Protein AF-A0A6S7KQJ3-F1 (afdb_monomer_lite)

Radius of gyration: 23.05 Å; chains: 1; bounding box: 62×39×69 Å

Structure (mmCIF, N/CA/C/O backbone):
data_AF-A0A6S7KQJ3-F1
#
_entry.id   AF-A0A6S7KQJ3-F1
#
loop_
_atom_site.group_PDB
_atom_site.id
_atom_site.type_symbol
_atom_site.label_atom_id
_atom_site.label_alt_id
_atom_site.label_comp_id
_atom_site.label_asym_id
_atom_site.label_entity_id
_atom_site.label_seq_id
_atom_site.pdbx_PDB_ins_code
_atom_site.Cartn_x
_atom_site.Cartn_y
_atom_site.Cartn_z
_atom_site.occupancy
_atom_site.B_iso_or_equiv
_atom_site.auth_seq_id
_atom_site.auth_comp_id
_atom_site.auth_asym_id
_atom_site.auth_atom_id
_atom_site.pdbx_PDB_model_num
ATOM 1 N N . MET A 1 1 ? 22.325 -8.587 -16.726 1.00 58.81 1 MET A N 1
ATOM 2 C CA . MET A 1 1 ? 21.368 -9.205 -15.779 1.00 58.81 1 MET A CA 1
ATOM 3 C C . MET A 1 1 ? 21.131 -10.629 -16.248 1.00 58.81 1 MET A C 1
ATOM 5 O O . MET A 1 1 ? 20.896 -10.790 -17.439 1.00 58.81 1 MET A O 1
ATOM 9 N N . SER A 1 2 ? 21.285 -11.652 -15.400 1.00 68.88 2 SER A N 1
ATOM 10 C CA . SER A 1 2 ? 21.065 -13.031 -15.866 1.00 68.88 2 SER A CA 1
ATOM 11 C C . SER A 1 2 ? 19.568 -13.305 -16.051 1.00 68.88 2 SER A C 1
ATOM 13 O O . SER A 1 2 ? 18.733 -12.688 -15.387 1.00 68.88 2 SER A O 1
ATOM 15 N N . GLN A 1 3 ? 19.225 -14.227 -16.948 1.00 75.88 3 GLN A N 1
ATOM 16 C CA . GLN A 1 3 ? 17.839 -14.591 -17.259 1.00 75.88 3 GLN A CA 1
ATOM 17 C C . GLN A 1 3 ? 17.045 -14.999 -16.001 1.00 75.88 3 GLN A C 1
ATOM 19 O O . GLN A 1 3 ? 15.902 -14.584 -15.822 1.00 75.88 3 GLN A O 1
ATOM 24 N N . TRP A 1 4 ? 17.694 -15.702 -15.067 1.00 79.50 4 TRP A N 1
ATOM 25 C CA . TRP A 1 4 ? 17.133 -16.067 -13.763 1.00 79.50 4 TRP A CA 1
ATOM 26 C C . TRP A 1 4 ? 16.702 -14.862 -12.917 1.00 79.50 4 TRP A C 1
ATOM 28 O O . TRP A 1 4 ? 15.640 -14.896 -12.301 1.00 79.50 4 TRP A O 1
ATOM 38 N N . HIS A 1 5 ? 17.463 -13.763 -12.938 1.00 82.62 5 HIS A N 1
ATOM 39 C CA . HIS A 1 5 ? 17.081 -12.546 -12.216 1.00 82.62 5 HIS A CA 1
ATOM 40 C C . HIS A 1 5 ? 15.826 -11.894 -12.819 1.00 82.62 5 HIS A C 1
ATOM 42 O O . HIS A 1 5 ? 15.037 -11.308 -12.082 1.00 82.62 5 HIS A O 1
ATOM 48 N N . CYS A 1 6 ? 15.611 -12.010 -14.136 1.00 85.06 6 CYS A N 1
ATOM 49 C CA . CYS A 1 6 ? 14.403 -11.489 -14.782 1.00 85.06 6 CYS A CA 1
ATOM 50 C C . CYS A 1 6 ? 13.160 -12.263 -14.331 1.00 85.06 6 CYS A C 1
ATOM 52 O O . CYS A 1 6 ? 12.170 -11.646 -13.949 1.00 85.06 6 CYS A O 1
ATOM 54 N N . TYR A 1 7 ? 13.222 -13.599 -14.319 1.00 87.44 7 TYR A N 1
ATOM 55 C CA . TYR A 1 7 ? 12.099 -14.428 -13.872 1.00 87.44 7 TYR A CA 1
ATOM 56 C C . TYR A 1 7 ? 11.779 -14.241 -12.390 1.00 87.44 7 TYR A C 1
ATOM 58 O O . TYR A 1 7 ? 10.607 -14.127 -12.042 1.00 87.44 7 TYR A O 1
ATOM 66 N N . LEU A 1 8 ? 12.796 -14.129 -11.529 1.00 89.50 8 LEU A N 1
ATOM 67 C CA . LEU A 1 8 ? 12.589 -13.826 -10.109 1.00 89.50 8 LEU A CA 1
ATOM 68 C C . LEU A 1 8 ? 11.891 -12.475 -9.910 1.00 89.50 8 LEU A C 1
ATOM 70 O O . LEU A 1 8 ? 10.976 -12.372 -9.099 1.00 89.50 8 LEU A O 1
ATOM 74 N N . LYS A 1 9 ? 12.273 -11.449 -10.681 1.00 89.56 9 LYS A N 1
ATOM 75 C CA . LYS A 1 9 ? 11.601 -10.142 -10.650 1.00 89.56 9 LYS A CA 1
ATOM 76 C C . LYS A 1 9 ? 10.159 -10.223 -11.149 1.00 89.56 9 LYS A C 1
ATOM 78 O O . LYS A 1 9 ? 9.281 -9.661 -10.510 1.00 89.56 9 LYS A O 1
ATOM 83 N N . ILE A 1 10 ? 9.895 -10.955 -12.232 1.00 92.00 10 ILE A N 1
ATOM 84 C CA . ILE A 1 10 ? 8.525 -11.175 -12.726 1.00 92.00 10 ILE A CA 1
ATOM 85 C C . ILE A 1 10 ? 7.670 -11.865 -11.657 1.00 92.00 10 ILE A C 1
ATOM 87 O O . ILE A 1 10 ? 6.578 -11.392 -11.360 1.00 92.00 10 ILE A O 1
ATOM 91 N N . ALA A 1 11 ? 8.176 -12.939 -11.044 1.00 94.31 11 ALA A N 1
ATOM 92 C CA . ALA A 1 11 ? 7.474 -13.649 -9.976 1.00 94.31 11 ALA A CA 1
ATOM 93 C C . ALA A 1 11 ? 7.192 -12.736 -8.770 1.00 94.31 11 ALA A C 1
ATOM 95 O O . ALA A 1 11 ? 6.085 -12.745 -8.238 1.00 94.31 11 ALA A O 1
ATOM 96 N N . TYR A 1 12 ? 8.160 -11.899 -8.390 1.00 92.75 12 TYR A N 1
ATOM 97 C CA . TYR A 1 12 ? 7.985 -10.885 -7.351 1.00 92.75 12 TYR A CA 1
ATOM 98 C C . TYR A 1 12 ? 6.859 -9.891 -7.686 1.00 92.75 12 TYR A C 1
ATOM 100 O O . TYR A 1 12 ? 5.983 -9.667 -6.855 1.00 92.75 12 TYR A O 1
ATOM 108 N N . TYR A 1 13 ? 6.818 -9.344 -8.905 1.00 94.06 13 TYR A N 1
ATOM 109 C CA . TYR A 1 13 ? 5.747 -8.423 -9.310 1.00 94.06 13 TYR A CA 1
ATOM 110 C C . TYR A 1 13 ? 4.375 -9.103 -9.403 1.00 94.06 13 TYR A C 1
ATOM 112 O O . TYR A 1 13 ? 3.372 -8.486 -9.056 1.00 94.06 13 TYR A O 1
ATOM 120 N N . LEU A 1 14 ? 4.310 -10.377 -9.801 1.00 96.06 14 LEU A N 1
ATOM 121 C CA . LEU A 1 14 ? 3.065 -11.153 -9.758 1.00 96.06 14 LEU A CA 1
ATOM 122 C C . LEU A 1 14 ? 2.565 -11.348 -8.321 1.00 96.06 14 LEU A C 1
ATOM 124 O O . LEU A 1 14 ? 1.371 -11.195 -8.070 1.00 96.06 14 LEU A O 1
ATOM 128 N N . ALA A 1 15 ? 3.465 -11.633 -7.375 1.00 94.56 15 ALA A N 1
ATOM 129 C CA . ALA A 1 15 ? 3.113 -11.725 -5.960 1.00 94.56 15 ALA A CA 1
ATOM 130 C C . ALA A 1 15 ? 2.587 -10.385 -5.420 1.00 94.56 15 ALA A C 1
ATOM 132 O O . ALA A 1 15 ? 1.584 -10.364 -4.712 1.00 94.56 15 ALA A O 1
ATOM 133 N N . LEU A 1 16 ? 3.203 -9.263 -5.810 1.00 93.69 16 LEU A N 1
ATOM 134 C CA . LEU A 1 16 ? 2.729 -7.926 -5.443 1.00 93.69 16 LEU A CA 1
ATOM 135 C C . LEU A 1 16 ? 1.355 -7.589 -6.044 1.00 93.69 16 LEU A C 1
ATOM 137 O O . LEU A 1 16 ? 0.523 -6.992 -5.367 1.00 93.69 16 LEU A O 1
ATOM 141 N N . ILE A 1 17 ? 1.078 -7.995 -7.286 1.00 96.38 17 ILE A N 1
ATOM 142 C CA . ILE A 1 17 ? -0.266 -7.867 -7.877 1.00 96.38 17 ILE A CA 1
ATOM 143 C C . ILE A 1 17 ? -1.278 -8.692 -7.072 1.00 96.38 17 ILE A C 1
ATOM 145 O O . ILE A 1 17 ? -2.344 -8.187 -6.726 1.00 96.38 17 ILE A O 1
ATOM 149 N N . GLY A 1 18 ? -0.936 -9.940 -6.734 1.00 95.25 18 GLY A N 1
ATOM 150 C CA . GLY A 1 18 ? -1.776 -10.799 -5.896 1.00 95.25 18 GLY A CA 1
ATOM 151 C C . GLY A 1 18 ? -2.053 -10.193 -4.518 1.00 95.25 18 GLY A C 1
ATOM 152 O O . GLY A 1 18 ? -3.190 -10.249 -4.049 1.00 95.25 18 GLY A O 1
ATOM 153 N N . TYR A 1 19 ? -1.047 -9.554 -3.913 1.00 93.25 19 TYR A N 1
ATOM 154 C CA . TYR A 1 19 ? -1.198 -8.777 -2.683 1.00 93.25 19 TYR A CA 1
ATOM 155 C C . TYR A 1 19 ? -2.248 -7.676 -2.857 1.00 93.25 19 TYR A C 1
ATOM 157 O O . TYR A 1 19 ? -3.234 -7.689 -2.133 1.00 93.25 19 TYR A O 1
ATOM 165 N N . HIS A 1 20 ? -2.110 -6.795 -3.854 1.00 94.38 20 HIS A N 1
ATOM 166 C CA . HIS A 1 20 ? -3.044 -5.678 -4.060 1.00 94.38 20 HIS A CA 1
ATOM 167 C C . HIS A 1 20 ? -4.482 -6.129 -4.328 1.00 94.38 20 HIS A C 1
ATOM 169 O O . HIS A 1 20 ? -5.427 -5.498 -3.866 1.00 94.38 20 HIS A O 1
ATOM 175 N N . ILE A 1 21 ? -4.671 -7.231 -5.057 1.00 93.88 21 ILE A N 1
ATOM 176 C CA . ILE A 1 21 ? -6.010 -7.790 -5.282 1.00 93.88 21 ILE A CA 1
ATOM 177 C C . ILE A 1 21 ? -6.600 -8.305 -3.966 1.00 93.88 21 ILE A C 1
ATOM 179 O O . ILE A 1 21 ? -7.754 -8.015 -3.658 1.00 93.88 21 ILE A O 1
ATOM 183 N N . SER A 1 22 ? -5.814 -9.057 -3.192 1.00 91.38 22 SER A N 1
ATOM 184 C CA . SER A 1 22 ? -6.260 -9.605 -1.905 1.00 91.38 22 SER A CA 1
ATOM 185 C C . SER A 1 22 ? -6.597 -8.488 -0.920 1.00 91.38 22 SER A C 1
ATOM 187 O O . SER A 1 22 ? -7.624 -8.534 -0.256 1.00 91.38 22 SER A O 1
ATOM 189 N N . ASP A 1 23 ? -5.757 -7.464 -0.886 1.00 90.56 23 ASP A N 1
ATOM 190 C CA . ASP A 1 23 ? -5.868 -6.282 -0.044 1.00 90.56 23 ASP A CA 1
ATOM 191 C C . ASP A 1 23 ? -7.156 -5.482 -0.321 1.00 90.56 23 ASP A C 1
ATOM 193 O O . ASP A 1 23 ? -7.911 -5.187 0.603 1.00 90.56 23 ASP A O 1
ATOM 197 N N . ILE A 1 24 ? -7.503 -5.262 -1.599 1.00 93.38 24 ILE A N 1
ATOM 198 C CA . ILE A 1 24 ? -8.809 -4.698 -1.992 1.00 93.38 24 ILE A CA 1
ATOM 199 C C . ILE A 1 24 ? -9.957 -5.563 -1.460 1.00 93.38 24 ILE A C 1
ATOM 201 O O . ILE A 1 24 ? -10.925 -5.048 -0.903 1.00 93.38 24 ILE A O 1
ATOM 205 N N . VAL A 1 25 ? -9.885 -6.880 -1.657 1.00 92.50 25 VAL A N 1
ATOM 206 C CA . VAL A 1 25 ? -10.963 -7.789 -1.246 1.00 92.50 25 VAL A CA 1
ATOM 207 C C . VAL A 1 25 ? -11.160 -7.749 0.270 1.00 92.50 25 VAL A C 1
ATOM 209 O O . VAL A 1 25 ? -12.297 -7.622 0.721 1.00 92.50 25 VAL A O 1
ATOM 212 N N . PHE A 1 26 ? -10.082 -7.810 1.052 1.00 89.94 26 PHE A N 1
ATOM 213 C CA . PHE A 1 26 ? -10.162 -7.764 2.511 1.00 89.94 26 PHE A CA 1
ATOM 214 C C . PHE A 1 26 ? -10.700 -6.425 3.028 1.00 89.94 26 PHE A C 1
ATOM 216 O O . PHE A 1 26 ? -11.586 -6.442 3.881 1.00 89.94 26 PHE A O 1
ATOM 223 N N . ASP A 1 27 ? -10.263 -5.294 2.465 1.00 90.88 27 ASP A N 1
ATOM 224 C CA . ASP A 1 27 ? -10.775 -3.961 2.816 1.00 90.88 27 ASP A CA 1
ATOM 225 C C . ASP A 1 27 ? -12.296 -3.868 2.668 1.00 90.88 27 ASP A C 1
ATOM 227 O O . ASP A 1 27 ? -13.004 -3.404 3.564 1.00 90.88 27 ASP A O 1
ATOM 231 N N . TRP A 1 28 ? -12.814 -4.309 1.520 1.00 93.06 28 TRP A N 1
ATOM 232 C CA . TRP A 1 28 ? -14.243 -4.217 1.234 1.00 93.06 28 TRP A CA 1
ATOM 233 C C . TRP A 1 28 ? -15.067 -5.240 2.011 1.00 93.06 28 TRP A C 1
ATOM 235 O O . TRP A 1 28 ? -16.213 -4.944 2.355 1.00 93.06 28 TRP A O 1
ATOM 245 N N . ILE A 1 29 ? -14.504 -6.411 2.323 1.00 88.31 29 ILE A N 1
ATOM 246 C CA . ILE A 1 29 ? -15.141 -7.373 3.229 1.00 88.31 29 ILE A CA 1
ATOM 247 C C . ILE A 1 29 ? -15.258 -6.770 4.629 1.00 88.31 29 ILE A C 1
ATOM 249 O O . ILE A 1 29 ? -16.350 -6.798 5.189 1.00 88.31 29 ILE A O 1
ATOM 253 N N . GLU A 1 30 ? -14.189 -6.191 5.176 1.00 86.19 30 GLU A N 1
ATOM 254 C CA . GLU A 1 30 ? -14.217 -5.554 6.499 1.00 86.19 30 GLU A CA 1
ATOM 255 C C . GLU A 1 30 ? -15.215 -4.385 6.520 1.00 86.19 30 GLU A C 1
ATOM 257 O O . GLU A 1 30 ? -16.086 -4.300 7.387 1.00 86.19 30 GLU A O 1
ATOM 262 N N . PHE A 1 31 ? -15.169 -3.511 5.514 1.00 89.38 31 PHE A N 1
ATOM 263 C CA . PHE A 1 31 ? -16.082 -2.375 5.436 1.00 89.38 31 PHE A CA 1
ATOM 264 C C . PHE A 1 31 ? -17.555 -2.799 5.298 1.00 89.38 31 PHE A C 1
ATOM 266 O O . PHE A 1 31 ? -18.418 -2.289 6.014 1.00 89.38 31 PHE A O 1
ATOM 273 N N . GLY A 1 32 ? -17.858 -3.731 4.392 1.00 86.81 32 GLY A N 1
ATOM 274 C CA . GLY A 1 32 ? -19.225 -4.188 4.144 1.00 86.81 32 GLY A CA 1
ATOM 275 C C . GLY A 1 32 ? -19.761 -5.079 5.264 1.00 86.81 32 GLY A C 1
ATOM 276 O O . GLY A 1 32 ? -20.742 -4.740 5.925 1.00 86.81 32 GLY A O 1
ATOM 277 N N . SER A 1 33 ? -19.091 -6.206 5.501 1.00 81.56 33 SER A N 1
ATOM 278 C CA . SER A 1 33 ? -19.574 -7.263 6.395 1.00 81.56 33 SER A CA 1
ATOM 279 C C . SER A 1 33 ? -19.477 -6.891 7.873 1.00 81.56 33 SER A C 1
ATOM 281 O O . SER A 1 33 ? -20.324 -7.313 8.660 1.00 81.56 33 SER A O 1
ATOM 283 N N . GLU A 1 34 ? -18.444 -6.155 8.288 1.00 78.81 34 GLU A N 1
ATOM 284 C CA . GLU A 1 34 ? -18.268 -5.808 9.703 1.00 78.81 34 GLU A CA 1
ATOM 285 C C . GLU A 1 34 ? -18.860 -4.428 9.982 1.00 78.81 34 GLU A C 1
ATOM 287 O O . GLU A 1 34 ? -19.776 -4.281 10.799 1.00 78.81 34 GLU A O 1
ATOM 292 N N . VAL A 1 35 ? -18.404 -3.401 9.264 1.00 82.00 35 VAL A N 1
ATOM 293 C CA . VAL A 1 35 ? -18.733 -2.015 9.623 1.00 82.00 35 VAL A CA 1
ATOM 294 C C . VAL A 1 35 ? -20.144 -1.616 9.203 1.00 82.00 35 VAL A C 1
ATOM 296 O O . VAL A 1 35 ? -20.855 -0.952 9.974 1.00 82.00 35 VAL A O 1
ATOM 299 N N . CYS A 1 36 ? -20.580 -1.994 8.005 1.00 84.06 36 CYS A N 1
ATOM 300 C CA . CYS A 1 36 ? -21.924 -1.685 7.523 1.00 84.06 36 CYS A CA 1
ATOM 301 C C . CYS A 1 36 ? -22.981 -2.607 8.140 1.00 84.06 36 CYS A C 1
ATOM 303 O O . CYS A 1 36 ? -23.927 -2.081 8.732 1.00 84.06 36 CYS A O 1
ATOM 305 N N . ASP A 1 37 ? -22.792 -3.925 8.065 1.00 84.19 37 ASP A N 1
ATOM 306 C CA . ASP A 1 37 ? -23.827 -4.896 8.447 1.00 84.19 37 ASP A CA 1
ATOM 307 C C . ASP A 1 37 ? -23.890 -5.152 9.957 1.00 84.19 37 ASP A C 1
ATOM 309 O O . ASP A 1 37 ? -24.965 -5.105 10.557 1.00 84.19 37 ASP A O 1
ATOM 313 N N . GLN A 1 38 ? -22.743 -5.401 10.595 1.00 81.00 38 GLN A N 1
ATOM 314 C CA . GLN A 1 38 ? -22.689 -5.737 12.023 1.00 81.00 38 GLN A CA 1
ATOM 315 C C . GLN A 1 38 ? -22.473 -4.520 12.925 1.00 81.00 38 GLN A C 1
ATOM 317 O O . GLN A 1 38 ? -22.635 -4.619 14.143 1.00 81.00 38 GLN A O 1
ATOM 322 N N . GLY A 1 39 ? -22.090 -3.376 12.350 1.00 82.44 39 GLY A N 1
ATOM 323 C CA . GLY A 1 39 ? -21.694 -2.204 13.122 1.00 82.44 39 GLY A CA 1
ATOM 324 C C . GLY A 1 39 ? -20.470 -2.480 13.991 1.00 82.44 39 GLY A C 1
ATOM 325 O O . GLY A 1 39 ? -20.409 -1.988 15.113 1.00 82.44 39 GLY A O 1
ATOM 326 N N . LYS A 1 40 ? -19.519 -3.280 13.504 1.00 81.06 40 LYS A N 1
ATOM 327 C CA . LYS A 1 40 ? -18.261 -3.612 14.182 1.00 81.06 40 LYS A CA 1
ATOM 328 C C . LYS A 1 40 ? -17.076 -3.252 13.301 1.00 81.06 40 LYS A C 1
ATOM 330 O O . LYS A 1 40 ? -17.182 -3.308 12.089 1.00 81.06 40 LYS A O 1
ATOM 335 N N . PHE A 1 41 ? -15.953 -2.890 13.898 1.00 80.38 41 PHE A N 1
ATOM 336 C CA . PHE A 1 41 ? -14.681 -2.734 13.197 1.00 80.38 41 PHE A CA 1
ATOM 337 C C . PHE A 1 41 ? -13.623 -3.537 13.936 1.00 80.38 41 PHE A C 1
ATOM 339 O O . PHE A 1 41 ? -13.460 -3.340 15.144 1.00 80.38 41 PHE A O 1
ATOM 346 N N . ALA A 1 42 ? -12.942 -4.448 13.240 1.00 70.88 42 ALA A N 1
ATOM 347 C CA . ALA A 1 42 ? -11.977 -5.372 13.832 1.00 70.88 42 ALA A CA 1
ATOM 348 C C . ALA A 1 42 ? -12.545 -6.115 15.064 1.00 70.88 42 ALA A C 1
ATOM 350 O O . ALA A 1 42 ? -11.865 -6.299 16.071 1.00 70.88 42 ALA A O 1
ATOM 351 N N . GLY A 1 43 ? -13.832 -6.482 15.008 1.00 69.50 43 GLY A N 1
ATOM 352 C CA . GLY A 1 43 ? -14.560 -7.140 16.100 1.00 69.50 43 GLY A CA 1
ATOM 353 C C . GLY A 1 43 ? -15.115 -6.208 17.190 1.00 69.50 43 GLY A C 1
ATOM 354 O O . GLY A 1 43 ? -15.957 -6.639 17.978 1.00 69.50 43 GLY A O 1
ATOM 355 N N . VAL A 1 44 ? -14.735 -4.924 17.218 1.00 72.25 44 VAL A N 1
ATOM 356 C CA . VAL A 1 44 ? -15.188 -3.957 18.234 1.00 72.25 44 VAL A CA 1
ATOM 357 C C . VAL A 1 44 ? -16.454 -3.224 17.767 1.00 72.25 44 VAL A C 1
ATOM 359 O O . VAL A 1 44 ? -16.435 -2.616 16.692 1.00 72.25 44 VAL A O 1
ATOM 362 N N . PRO A 1 45 ? -17.553 -3.213 18.548 1.00 76.19 45 PRO A N 1
ATOM 363 C CA . PRO A 1 45 ? -18.759 -2.460 18.205 1.00 76.19 45 PRO A CA 1
ATOM 364 C C . PRO A 1 45 ? -18.481 -0.968 17.971 1.00 76.19 45 PRO A C 1
ATOM 366 O O . PRO A 1 45 ? -17.865 -0.291 18.793 1.00 76.19 45 PRO A O 1
ATOM 369 N N . THR A 1 46 ? -18.973 -0.431 16.856 1.00 75.94 46 THR A N 1
ATOM 370 C CA . THR A 1 46 ? -18.859 0.978 16.477 1.00 75.94 46 THR A CA 1
ATOM 371 C C . THR A 1 46 ? -20.171 1.528 15.915 1.00 75.94 46 THR A C 1
ATOM 373 O O . THR A 1 46 ? -20.617 1.210 14.813 1.00 75.94 46 THR A O 1
ATOM 376 N N . ASN A 1 47 ? -20.770 2.457 16.664 1.00 73.38 47 ASN A N 1
ATOM 377 C CA . ASN A 1 47 ? -21.919 3.250 16.208 1.00 73.38 47 ASN A CA 1
ATOM 378 C C . ASN A 1 47 ? -21.489 4.596 15.595 1.00 73.38 47 ASN A C 1
ATOM 380 O O . ASN A 1 47 ? -22.322 5.438 15.254 1.00 73.38 47 ASN A O 1
ATOM 384 N N . SER A 1 48 ? -20.179 4.829 15.455 1.00 82.88 48 SER A N 1
ATOM 385 C CA . SER A 1 48 ? -19.649 6.109 14.999 1.00 82.88 48 SER A CA 1
ATOM 386 C C . SER A 1 48 ? -19.753 6.242 13.483 1.00 82.88 48 SER A C 1
ATOM 388 O O . SER A 1 48 ? -19.019 5.611 12.725 1.00 82.88 48 SER A O 1
ATOM 390 N N . THR A 1 49 ? -20.622 7.146 13.026 1.00 86.06 49 THR A N 1
ATOM 391 C CA . THR A 1 49 ? -20.724 7.499 11.598 1.00 86.06 49 THR A CA 1
ATOM 392 C C . THR A 1 49 ? -19.401 8.054 11.055 1.00 86.06 49 THR A C 1
ATOM 394 O O . THR A 1 49 ? -19.095 7.868 9.879 1.00 86.06 49 THR A O 1
ATOM 397 N N . ALA A 1 50 ? -18.598 8.708 11.902 1.00 87.81 50 ALA A N 1
ATOM 398 C CA . ALA A 1 50 ? -17.282 9.206 11.516 1.00 87.81 50 ALA A CA 1
ATOM 399 C C . ALA A 1 50 ? -16.320 8.055 11.188 1.00 87.81 50 ALA A C 1
ATOM 401 O O . ALA A 1 50 ? -15.697 8.090 10.132 1.00 87.81 50 ALA A O 1
ATOM 402 N N . VAL A 1 51 ? -16.272 7.010 12.025 1.00 86.44 51 VAL A N 1
ATOM 403 C CA . VAL A 1 51 ? -15.445 5.813 11.777 1.00 86.44 51 VAL A CA 1
ATOM 404 C C . VAL A 1 51 ? -15.846 5.151 10.462 1.00 86.44 51 VAL A C 1
ATOM 406 O O . VAL A 1 51 ? -14.982 4.911 9.624 1.00 86.44 51 VAL A O 1
ATOM 409 N N . LYS A 1 52 ? -17.153 4.958 10.219 1.00 89.56 52 LYS A N 1
ATOM 410 C CA . LYS A 1 52 ? -17.633 4.368 8.956 1.00 89.56 52 LYS A CA 1
ATOM 411 C C . LYS A 1 52 ? -17.203 5.192 7.739 1.00 89.56 52 LYS A C 1
ATOM 413 O O . LYS A 1 52 ? -16.715 4.641 6.762 1.00 89.56 52 LYS A O 1
ATOM 418 N N . ARG A 1 53 ? -17.361 6.520 7.788 1.00 90.00 53 ARG A N 1
ATOM 419 C CA . ARG A 1 53 ? -16.988 7.402 6.667 1.00 90.00 53 ARG A CA 1
ATOM 420 C C . ARG A 1 53 ? -15.485 7.421 6.412 1.00 90.00 53 ARG A C 1
ATOM 422 O O . ARG A 1 53 ? -15.083 7.355 5.256 1.00 90.00 53 ARG A O 1
ATOM 429 N N . ILE A 1 54 ? -14.677 7.524 7.467 1.00 92.56 54 ILE A N 1
ATOM 430 C CA . ILE A 1 54 ? -13.215 7.559 7.354 1.00 92.56 54 ILE A CA 1
ATOM 431 C C . ILE A 1 54 ? -12.707 6.228 6.801 1.00 92.56 54 ILE A C 1
ATOM 433 O O . ILE A 1 54 ? -11.933 6.238 5.848 1.00 92.56 54 ILE A O 1
ATOM 437 N N . LEU A 1 55 ? -13.194 5.099 7.328 1.00 90.75 55 LEU A N 1
ATOM 438 C CA . LEU A 1 55 ? -12.807 3.783 6.829 1.00 90.75 55 LEU A CA 1
ATOM 439 C C . LEU A 1 55 ? -13.240 3.581 5.375 1.00 90.75 55 LEU A C 1
ATOM 441 O O . LEU A 1 55 ? -12.422 3.194 4.554 1.00 90.75 55 LEU A O 1
ATOM 445 N N . GLY A 1 56 ? -14.486 3.911 5.024 1.00 92.25 56 GLY A N 1
ATOM 446 C CA . GLY A 1 56 ? -14.963 3.778 3.645 1.00 92.25 56 GLY A CA 1
ATOM 447 C C . GLY A 1 56 ? -14.166 4.631 2.652 1.00 92.25 56 GLY A C 1
ATOM 448 O O . GLY A 1 56 ? -13.858 4.178 1.551 1.00 92.25 56 GLY A O 1
ATOM 449 N N . LEU A 1 57 ? -13.776 5.850 3.046 1.00 93.44 57 LEU A N 1
ATOM 450 C CA . LEU A 1 57 ? -12.897 6.698 2.238 1.00 93.44 57 LEU A CA 1
ATOM 451 C C . LEU A 1 57 ? -11.497 6.087 2.107 1.00 93.44 57 LEU A C 1
ATOM 453 O O . LEU A 1 57 ? -10.948 6.066 1.008 1.00 93.44 57 LEU A O 1
ATOM 457 N N . SER A 1 58 ? -10.955 5.558 3.201 1.00 94.50 58 SER A N 1
ATOM 458 C CA . SER A 1 58 ? -9.661 4.879 3.239 1.00 94.50 58 SER A CA 1
ATOM 459 C C . SER A 1 58 ? -9.631 3.645 2.323 1.00 94.50 58 SER A C 1
ATOM 461 O O . SER A 1 58 ? -8.751 3.550 1.472 1.00 94.50 58 SER A O 1
ATOM 463 N N . CYS A 1 59 ? -10.651 2.779 2.372 1.00 94.12 59 CYS A N 1
ATOM 464 C CA . CYS A 1 59 ? -10.809 1.635 1.462 1.00 94.12 59 CYS A CA 1
ATOM 465 C C . CYS A 1 59 ? -10.951 2.073 -0.007 1.00 94.12 59 CYS A C 1
ATOM 467 O O . CYS A 1 59 ? -10.372 1.465 -0.912 1.00 94.12 59 CYS A O 1
ATOM 469 N N . GLY A 1 60 ? -11.703 3.150 -0.266 1.00 95.19 60 GLY A N 1
ATOM 470 C CA . GLY A 1 60 ? -11.871 3.705 -1.610 1.00 95.19 60 GLY A CA 1
ATOM 471 C C . GLY A 1 60 ? -10.559 4.221 -2.204 1.00 95.19 60 GLY A C 1
ATOM 472 O O . GLY A 1 60 ? -10.205 3.865 -3.330 1.00 95.19 60 GLY A O 1
ATOM 473 N N . VAL A 1 61 ? -9.806 5.016 -1.439 1.00 94.88 61 VAL A N 1
ATOM 474 C CA . VAL A 1 61 ? -8.478 5.505 -1.844 1.00 94.88 61 VAL A CA 1
ATOM 475 C C . VAL A 1 61 ? -7.497 4.343 -1.992 1.00 94.88 61 VAL A C 1
ATOM 477 O O . VAL A 1 61 ? -6.811 4.257 -3.009 1.00 94.88 61 VAL A O 1
ATOM 480 N N . GLY A 1 62 ? -7.493 3.410 -1.041 1.00 94.12 62 GLY A N 1
ATOM 481 C CA . GLY A 1 62 ? -6.688 2.192 -1.077 1.00 94.12 62 GLY A CA 1
ATOM 482 C C . GLY A 1 62 ? -6.917 1.358 -2.335 1.00 94.12 62 GLY A C 1
ATOM 483 O O . GLY A 1 62 ? -5.964 0.902 -2.966 1.00 94.12 62 GLY A O 1
ATOM 484 N N . SER A 1 63 ? -8.173 1.241 -2.771 1.00 96.06 63 SER A N 1
ATOM 485 C CA . SER A 1 63 ? -8.532 0.549 -4.013 1.00 96.06 63 SER A CA 1
ATOM 486 C C . SER A 1 63 ? -7.975 1.252 -5.248 1.00 96.06 63 SER A C 1
ATOM 488 O O . SER A 1 63 ? -7.428 0.599 -6.137 1.00 96.06 63 SER A O 1
ATOM 490 N N . LEU A 1 64 ? -8.072 2.584 -5.304 1.00 95.94 64 LEU A N 1
ATOM 491 C CA . LEU A 1 64 ? -7.513 3.371 -6.405 1.00 95.94 64 LEU A CA 1
ATOM 492 C C . LEU A 1 64 ? -5.985 3.259 -6.460 1.00 95.94 64 LEU A C 1
ATOM 494 O O . LEU A 1 64 ? -5.439 3.016 -7.539 1.00 95.94 64 LEU A O 1
ATOM 498 N N . CYS A 1 65 ? -5.303 3.377 -5.316 1.00 95.12 65 CYS A N 1
ATOM 499 C CA . CYS A 1 65 ? -3.856 3.179 -5.225 1.00 95.12 65 CYS A CA 1
ATOM 500 C C . CYS A 1 65 ? -3.466 1.765 -5.668 1.00 95.12 65 CYS A C 1
ATOM 502 O O . CYS A 1 65 ? -2.599 1.615 -6.526 1.00 95.12 65 CYS A O 1
ATOM 504 N N . SER A 1 66 ? -4.154 0.736 -5.173 1.00 94.69 66 SER A N 1
ATOM 505 C CA . SER A 1 66 ? -3.882 -0.660 -5.527 1.00 94.69 66 SER A CA 1
ATOM 506 C C . SER A 1 66 ? -4.054 -0.939 -7.019 1.00 94.69 66 SER A C 1
ATOM 508 O O . SER A 1 66 ? -3.184 -1.556 -7.633 1.00 94.69 66 SER A O 1
ATOM 510 N N . LEU A 1 67 ? -5.117 -0.430 -7.651 1.00 95.50 67 LEU A N 1
ATOM 511 C CA . LEU A 1 67 ? -5.300 -0.554 -9.102 1.00 95.50 67 LEU A CA 1
ATOM 512 C C . LEU A 1 67 ? -4.187 0.156 -9.884 1.00 95.50 67 LEU A C 1
ATOM 514 O O . LEU A 1 67 ? -3.674 -0.389 -10.863 1.00 95.50 67 LEU A O 1
ATOM 518 N N . ALA A 1 68 ? -3.779 1.349 -9.447 1.00 95.12 68 ALA A N 1
ATOM 519 C CA . ALA A 1 68 ? -2.682 2.076 -10.074 1.00 95.12 68 ALA A CA 1
ATOM 520 C C . ALA A 1 68 ? -1.342 1.327 -9.928 1.00 95.12 68 ALA A C 1
ATOM 522 O O . ALA A 1 68 ? -0.596 1.216 -10.904 1.00 95.12 68 ALA A O 1
ATOM 523 N N . MET A 1 69 ? -1.067 0.733 -8.762 1.00 94.69 69 MET A N 1
ATOM 524 C CA . MET A 1 69 ? 0.124 -0.094 -8.528 1.00 94.69 69 MET A CA 1
ATOM 525 C C . MET A 1 69 ? 0.135 -1.354 -9.395 1.00 94.69 69 MET A C 1
ATOM 527 O O . MET A 1 69 ? 1.174 -1.696 -9.958 1.00 94.69 69 MET A O 1
ATOM 531 N N . VAL A 1 70 ? -1.016 -2.002 -9.607 1.00 96.06 70 VAL A N 1
ATOM 532 C CA . VAL A 1 70 ? -1.125 -3.129 -10.549 1.00 96.06 70 VAL A CA 1
ATOM 533 C C . VAL A 1 70 ? -0.688 -2.713 -11.956 1.00 96.06 70 VAL A C 1
ATOM 535 O O . VAL A 1 70 ? 0.082 -3.433 -12.591 1.00 96.06 70 VAL A O 1
ATOM 538 N N . VAL A 1 71 ? -1.101 -1.535 -12.439 1.00 94.75 71 VAL A N 1
ATOM 539 C CA . VAL A 1 71 ? -0.669 -1.019 -13.752 1.00 94.75 71 VAL A CA 1
ATOM 540 C C . VAL A 1 71 ? 0.848 -0.799 -13.797 1.00 94.75 71 VAL A C 1
ATOM 542 O O . VAL A 1 71 ? 1.496 -1.198 -14.769 1.00 94.75 71 VAL A O 1
ATOM 545 N N . VAL A 1 72 ? 1.434 -0.218 -12.745 1.00 93.62 72 VAL A N 1
ATOM 546 C CA . VAL A 1 72 ? 2.893 -0.037 -12.624 1.00 93.62 72 VAL A CA 1
ATOM 547 C C . VAL A 1 72 ? 3.619 -1.387 -12.670 1.00 93.62 72 VAL A C 1
ATOM 549 O O . VAL A 1 72 ? 4.602 -1.547 -13.397 1.00 93.62 72 VAL A O 1
ATOM 552 N N . TYR A 1 73 ? 3.118 -2.394 -11.957 1.00 93.81 73 TYR A N 1
ATOM 553 C CA . TYR A 1 73 ? 3.727 -3.722 -11.915 1.00 93.81 73 TYR A CA 1
ATOM 554 C C . TYR A 1 73 ? 3.588 -4.494 -13.223 1.00 93.81 73 TYR A C 1
ATOM 556 O O . TYR A 1 73 ? 4.540 -5.162 -13.627 1.00 93.81 73 TYR A O 1
ATOM 564 N N . LEU A 1 74 ? 2.475 -4.354 -13.945 1.00 93.81 74 LEU A N 1
ATOM 565 C CA . LEU A 1 74 ? 2.339 -4.904 -15.297 1.00 93.81 74 LEU A CA 1
ATOM 566 C C . LEU A 1 74 ? 3.378 -4.305 -16.254 1.00 93.81 74 LEU A C 1
ATOM 568 O O . LEU A 1 74 ? 3.975 -5.035 -17.047 1.00 93.81 74 LEU A O 1
ATOM 572 N N . TYR A 1 75 ? 3.656 -3.003 -16.136 1.00 91.56 75 TYR A N 1
ATOM 573 C CA . TYR A 1 75 ? 4.723 -2.360 -16.903 1.00 91.56 75 TYR A CA 1
ATOM 574 C C . TYR A 1 75 ? 6.108 -2.933 -16.557 1.00 91.56 75 TYR A C 1
ATOM 576 O O . TYR A 1 75 ? 6.911 -3.216 -17.451 1.00 91.56 75 TYR A O 1
ATOM 584 N N . TYR A 1 76 ? 6.393 -3.172 -15.274 1.00 90.19 76 TYR A N 1
ATOM 585 C CA . TYR A 1 76 ? 7.644 -3.815 -14.859 1.00 90.19 76 TYR A CA 1
ATOM 586 C C . TYR A 1 76 ? 7.760 -5.268 -15.328 1.00 90.19 76 TYR A C 1
ATOM 588 O O . TYR A 1 76 ? 8.846 -5.691 -15.734 1.00 90.19 76 TYR A O 1
ATOM 596 N N . ILE A 1 77 ? 6.661 -6.023 -15.336 1.00 91.62 77 ILE A N 1
ATOM 597 C CA . ILE A 1 77 ? 6.625 -7.381 -15.890 1.00 91.62 77 ILE A CA 1
ATOM 598 C C . ILE A 1 77 ? 6.960 -7.354 -17.382 1.00 91.62 77 ILE A C 1
ATOM 600 O O . ILE A 1 77 ? 7.844 -8.099 -17.797 1.00 91.62 77 ILE A O 1
ATOM 604 N N . ASP A 1 78 ? 6.335 -6.477 -18.175 1.00 90.25 78 ASP A N 1
ATOM 605 C CA . ASP A 1 78 ? 6.636 -6.330 -19.609 1.00 90.25 78 ASP A CA 1
ATOM 606 C C . ASP A 1 78 ? 8.116 -5.980 -19.848 1.00 90.25 78 ASP A C 1
ATOM 608 O O . ASP A 1 78 ? 8.790 -6.603 -20.676 1.00 90.25 78 ASP A O 1
ATOM 612 N N . PHE A 1 79 ? 8.662 -5.050 -19.059 1.00 86.75 79 PHE A N 1
ATOM 613 C CA . PHE A 1 79 ? 10.079 -4.691 -19.104 1.00 86.75 79 PHE A CA 1
ATOM 614 C C . PHE A 1 79 ? 11.000 -5.897 -18.848 1.00 86.75 79 PHE A C 1
ATOM 616 O O . PHE A 1 79 ? 11.921 -6.167 -19.628 1.00 86.75 79 PHE A O 1
ATOM 623 N N . HIS A 1 80 ? 10.757 -6.650 -17.772 1.00 86.56 80 HIS A N 1
ATOM 624 C CA . HIS A 1 80 ? 11.578 -7.810 -17.417 1.00 86.56 80 HIS A CA 1
ATOM 625 C C . HIS A 1 80 ? 11.381 -8.990 -18.368 1.00 86.56 80 HIS A C 1
ATOM 627 O O . HIS A 1 80 ? 12.338 -9.719 -18.641 1.00 86.56 80 HIS A O 1
ATOM 633 N N . TRP A 1 81 ? 10.181 -9.148 -18.920 1.00 87.06 81 TRP A N 1
ATOM 634 C CA . TRP A 1 81 ? 9.882 -10.148 -19.933 1.00 87.06 81 TRP A CA 1
ATOM 635 C C . TRP A 1 81 ? 10.704 -9.896 -21.198 1.00 87.06 81 TRP A C 1
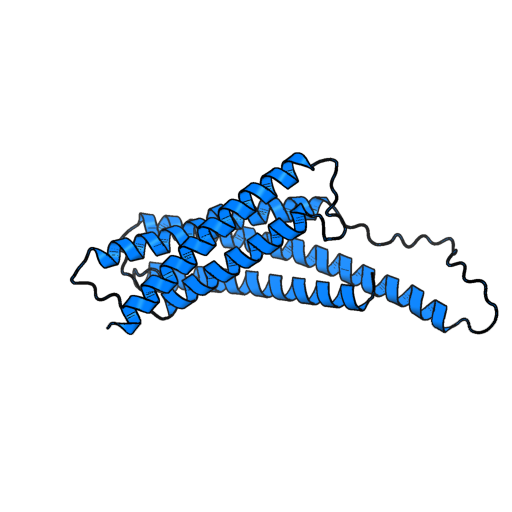ATOM 637 O O . TRP A 1 81 ? 11.460 -10.775 -21.621 1.00 87.06 81 TRP A O 1
ATOM 647 N N . LYS A 1 82 ? 10.679 -8.665 -21.728 1.00 84.62 82 LYS A N 1
ATOM 648 C CA . LYS A 1 82 ? 11.514 -8.240 -22.869 1.00 84.62 82 LYS A CA 1
ATOM 649 C C . LYS A 1 82 ? 13.007 -8.412 -22.590 1.00 84.62 82 LYS A C 1
ATOM 651 O O . LYS A 1 82 ? 13.756 -8.871 -23.451 1.00 84.62 82 LYS A O 1
ATOM 656 N N . CYS A 1 83 ? 13.451 -8.096 -21.372 1.00 79.44 83 CYS A N 1
ATOM 657 C CA . CYS A 1 83 ? 14.843 -8.297 -20.967 1.00 79.44 83 CYS A CA 1
ATOM 658 C C . CYS A 1 83 ? 15.246 -9.784 -20.993 1.00 79.44 83 CYS A C 1
ATOM 660 O O . CYS A 1 83 ? 16.321 -10.120 -21.496 1.00 79.44 83 CYS A O 1
ATOM 662 N N . SER A 1 84 ? 14.371 -10.679 -20.518 1.00 82.06 84 SER A N 1
ATOM 663 C CA . SER A 1 84 ? 14.626 -12.125 -20.513 1.00 82.06 84 SER A CA 1
ATOM 664 C C . SER A 1 84 ? 14.777 -12.689 -21.929 1.00 82.06 84 SER A C 1
ATOM 666 O O . SER A 1 84 ? 15.731 -13.423 -22.191 1.00 82.06 84 SER A O 1
ATOM 668 N N . GLN A 1 85 ? 13.917 -12.262 -22.860 1.00 77.00 85 GLN A N 1
ATOM 669 C CA . GLN A 1 85 ? 13.962 -12.684 -24.260 1.00 77.00 85 GLN A CA 1
ATOM 670 C C . GLN A 1 85 ? 15.271 -12.245 -24.926 1.00 77.00 85 GLN A C 1
ATOM 672 O O . GLN A 1 85 ? 15.985 -13.082 -25.477 1.00 77.00 85 GLN A O 1
ATOM 677 N N . ASN A 1 86 ? 15.658 -10.972 -24.785 1.00 67.69 86 ASN A N 1
ATOM 678 C CA . ASN A 1 86 ? 16.899 -10.449 -25.371 1.00 67.69 86 ASN A CA 1
ATOM 679 C C . ASN A 1 86 ? 18.162 -11.095 -24.777 1.00 67.69 86 ASN A C 1
ATOM 681 O O . ASN A 1 86 ? 19.140 -11.313 -25.493 1.00 67.69 86 ASN A O 1
ATOM 685 N N . SER A 1 87 ? 18.149 -11.445 -23.486 1.00 57.25 87 SER A N 1
ATOM 686 C CA . SER A 1 87 ? 19.260 -12.176 -22.859 1.00 57.25 87 SER A CA 1
ATOM 687 C C . SER A 1 87 ? 19.396 -13.613 -23.384 1.00 57.25 87 SER A C 1
ATOM 689 O O . SER A 1 87 ? 20.516 -14.098 -23.541 1.00 57.25 87 SER A O 1
ATOM 691 N N . GLY A 1 88 ? 18.273 -14.259 -23.720 1.00 52.84 88 GLY A N 1
ATOM 692 C CA . GLY A 1 88 ? 18.236 -15.594 -24.316 1.00 52.84 88 GLY A CA 1
ATOM 693 C C . GLY A 1 88 ? 18.791 -15.624 -25.741 1.00 52.84 88 GLY A C 1
ATOM 694 O O . GLY A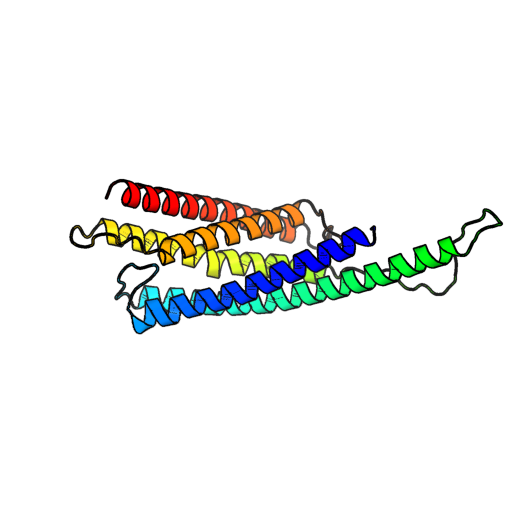 1 88 ? 19.581 -16.507 -26.062 1.00 52.84 88 GLY A O 1
ATOM 695 N N . TYR A 1 89 ? 18.471 -14.626 -26.575 1.00 46.06 89 TYR A N 1
ATOM 696 C CA . TYR A 1 89 ? 19.009 -14.532 -27.943 1.00 46.06 89 TYR A CA 1
ATOM 697 C C . TYR A 1 89 ? 20.537 -14.382 -27.974 1.00 46.06 89 TYR A C 1
ATOM 699 O O . TYR A 1 89 ? 21.205 -15.021 -28.786 1.00 46.06 89 TYR A O 1
ATOM 707 N N . CYS A 1 90 ? 21.106 -13.602 -27.050 1.00 39.97 90 CYS A N 1
ATOM 708 C CA . CYS A 1 90 ? 22.556 -13.425 -26.950 1.00 39.97 90 CYS A CA 1
ATOM 709 C C . CYS A 1 90 ? 23.260 -14.719 -26.488 1.00 39.97 90 CYS A C 1
ATOM 711 O O . CYS A 1 90 ? 24.334 -15.059 -26.976 1.00 39.97 90 CYS A O 1
ATOM 713 N N . LEU A 1 91 ? 22.632 -15.495 -25.594 1.00 42.97 91 LEU A N 1
ATOM 714 C CA . LEU A 1 91 ? 23.180 -16.768 -25.113 1.00 42.97 91 LEU A CA 1
ATOM 715 C C . LEU A 1 91 ? 23.101 -17.890 -26.170 1.00 42.97 91 LEU A C 1
ATOM 717 O O . LEU A 1 91 ? 24.039 -18.675 -26.304 1.00 42.97 91 LEU A O 1
ATOM 721 N N . ILE A 1 92 ? 22.006 -17.954 -26.938 1.00 41.56 92 ILE A N 1
ATOM 722 C CA . ILE A 1 92 ? 21.777 -18.983 -27.969 1.00 41.56 92 ILE A CA 1
ATOM 723 C C . ILE A 1 92 ? 22.705 -18.784 -29.178 1.00 41.56 92 ILE A C 1
ATOM 725 O O . ILE A 1 92 ? 23.226 -19.768 -29.704 1.00 41.56 92 ILE A O 1
ATOM 729 N N . ASN A 1 93 ? 22.989 -17.538 -29.577 1.00 37.50 93 ASN A N 1
ATOM 730 C CA . ASN A 1 93 ? 23.986 -17.274 -30.623 1.00 37.50 93 ASN A CA 1
ATOM 731 C C . ASN A 1 93 ? 25.413 -17.645 -30.182 1.00 37.50 93 ASN A C 1
ATOM 733 O O . ASN A 1 93 ? 26.184 -18.152 -30.994 1.00 37.50 93 ASN A O 1
ATOM 737 N N . ASN A 1 94 ? 25.741 -17.501 -28.894 1.00 39.69 94 ASN A N 1
ATOM 738 C CA . ASN A 1 94 ? 27.041 -17.915 -28.353 1.00 39.69 94 ASN A CA 1
ATOM 739 C C . ASN A 1 94 ? 27.196 -19.442 -28.263 1.00 39.69 94 ASN A C 1
ATOM 741 O O . ASN A 1 94 ? 28.302 -19.956 -28.402 1.00 39.69 94 ASN A O 1
ATOM 745 N N . ALA A 1 95 ? 26.101 -20.189 -28.087 1.00 39.56 95 ALA A N 1
ATOM 746 C CA . ALA A 1 95 ? 26.133 -21.654 -28.079 1.00 39.56 95 ALA A CA 1
ATOM 747 C C . ALA A 1 95 ? 26.313 -22.269 -29.483 1.00 39.56 95 ALA A C 1
ATOM 749 O O . ALA A 1 95 ? 26.653 -23.447 -29.596 1.00 39.56 95 ALA A O 1
ATOM 750 N N . ARG A 1 96 ? 26.108 -21.490 -30.557 1.00 39.47 96 ARG A N 1
ATOM 751 C CA . ARG A 1 96 ? 26.273 -21.945 -31.949 1.00 39.47 96 ARG A CA 1
ATOM 752 C C . ARG A 1 96 ? 27.658 -21.659 -32.543 1.00 39.47 96 ARG A C 1
ATOM 754 O O . ARG A 1 96 ? 27.928 -22.108 -33.652 1.00 39.47 96 ARG A O 1
ATOM 761 N N . LEU A 1 97 ? 28.547 -20.983 -31.812 1.00 43.00 97 LEU A N 1
ATOM 762 C CA . LEU A 1 97 ? 29.928 -20.723 -32.229 1.00 43.00 97 LEU A CA 1
ATOM 763 C C . LEU A 1 97 ? 30.928 -21.535 -31.400 1.00 43.00 97 LEU A C 1
ATOM 765 O O . LEU A 1 97 ? 31.612 -21.045 -30.508 1.00 43.00 97 LEU A O 1
ATOM 769 N N . THR A 1 98 ? 31.071 -22.802 -31.771 1.00 49.28 98 THR A N 1
ATOM 770 C CA . THR A 1 98 ? 32.374 -23.468 -31.710 1.00 49.28 98 THR A CA 1
ATOM 771 C C . THR A 1 98 ? 33.032 -23.310 -33.079 1.00 49.28 98 THR A C 1
ATOM 773 O O . THR A 1 98 ? 32.591 -23.965 -34.018 1.00 49.28 98 THR A O 1
ATOM 776 N N . ARG A 1 99 ? 34.058 -22.447 -33.198 1.00 42.84 99 ARG A N 1
ATOM 777 C CA . ARG A 1 99 ? 35.406 -22.831 -33.686 1.00 42.84 99 ARG A CA 1
ATOM 778 C C . ARG A 1 99 ? 36.427 -21.683 -33.701 1.00 42.84 99 ARG A C 1
ATOM 780 O O . ARG A 1 99 ? 37.577 -21.960 -33.398 1.00 42.84 99 ARG A O 1
ATOM 787 N N . ASP A 1 100 ? 36.033 -20.433 -33.939 1.00 43.12 100 ASP A N 1
ATOM 788 C CA . ASP A 1 100 ? 37.003 -19.339 -34.111 1.00 43.12 100 ASP A CA 1
ATOM 789 C C . ASP A 1 100 ? 36.789 -18.240 -33.063 1.00 43.12 100 ASP A C 1
ATOM 791 O O . ASP A 1 100 ? 35.775 -17.544 -33.047 1.00 43.12 100 ASP A O 1
ATOM 795 N N . GLY A 1 101 ? 37.731 -18.144 -32.123 1.00 45.69 101 GLY A N 1
ATOM 796 C CA . GLY A 1 101 ? 37.667 -17.305 -30.926 1.00 45.69 101 GLY A CA 1
ATOM 797 C C . GLY A 1 101 ? 37.767 -15.801 -31.186 1.00 45.69 101 GLY A C 1
ATOM 798 O O . GLY A 1 101 ? 38.750 -15.178 -30.794 1.00 45.69 101 GLY A O 1
ATOM 799 N N . LEU A 1 102 ? 36.734 -15.203 -31.778 1.00 40.78 102 LEU A N 1
ATOM 800 C CA . LEU A 1 102 ? 36.561 -13.752 -31.821 1.00 40.78 102 LEU A CA 1
ATOM 801 C C . LEU A 1 102 ? 35.077 -13.394 -31.650 1.00 40.78 102 LEU A C 1
ATOM 803 O O . LEU A 1 102 ? 34.300 -13.394 -32.601 1.00 40.78 102 LEU A O 1
ATOM 807 N N . LEU A 1 103 ? 34.669 -13.117 -30.410 1.00 37.38 103 LEU A N 1
ATOM 808 C CA . LEU A 1 103 ? 33.279 -12.817 -30.074 1.00 37.38 103 LEU A CA 1
ATOM 809 C C .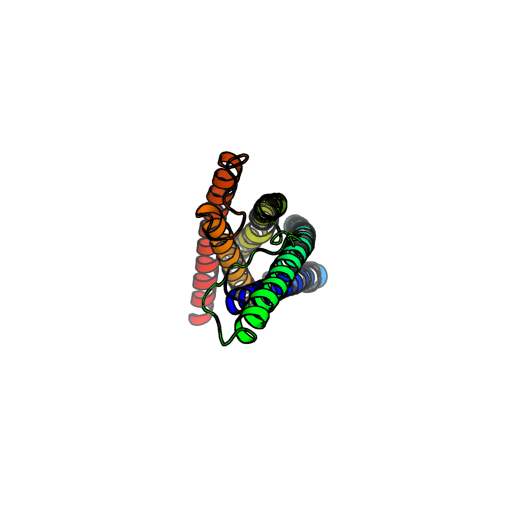 LEU A 1 103 ? 33.021 -11.306 -30.164 1.00 37.38 103 LEU A C 1
ATOM 811 O O . LEU A 1 103 ? 33.083 -10.594 -29.164 1.00 37.38 103 LEU A O 1
ATOM 815 N N . ASN A 1 104 ? 32.726 -10.812 -31.365 1.00 34.97 104 ASN A N 1
ATOM 816 C CA . ASN A 1 104 ? 32.101 -9.504 -31.529 1.00 34.97 104 ASN A CA 1
ATOM 817 C C . ASN A 1 104 ? 30.586 -9.699 -31.609 1.00 34.97 104 ASN A C 1
ATOM 819 O O . ASN A 1 104 ? 30.057 -10.085 -32.647 1.00 34.97 104 ASN A O 1
ATOM 823 N N . CYS A 1 105 ? 29.873 -9.365 -30.533 1.00 40.59 105 CYS A N 1
ATOM 824 C CA . CYS A 1 105 ? 28.467 -8.981 -30.642 1.00 40.59 105 CYS A CA 1
ATOM 825 C C . CYS A 1 105 ? 28.402 -7.595 -31.309 1.00 40.59 105 CYS A C 1
ATOM 827 O O . CYS A 1 105 ? 28.125 -6.593 -30.656 1.00 40.59 105 CYS A O 1
ATOM 829 N N . SER A 1 106 ? 28.751 -7.515 -32.588 1.00 51.47 106 SER A N 1
ATOM 830 C CA . SER A 1 106 ? 28.495 -6.354 -33.436 1.00 51.47 106 SER A CA 1
ATOM 831 C C . SER A 1 106 ? 27.695 -6.846 -34.620 1.00 51.47 106 SER A C 1
ATOM 833 O O . SER A 1 106 ? 28.249 -7.463 -35.520 1.00 51.47 106 SER A O 1
ATOM 835 N N . ASP A 1 107 ? 26.391 -6.598 -34.567 1.00 43.16 107 ASP A N 1
ATOM 836 C CA . ASP A 1 107 ? 25.543 -6.622 -35.747 1.00 43.16 107 ASP A CA 1
ATOM 837 C C . ASP A 1 107 ? 24.589 -5.428 -35.681 1.00 43.16 107 ASP A C 1
ATOM 839 O O . ASP A 1 107 ? 23.945 -5.162 -34.659 1.00 43.16 107 ASP A O 1
ATOM 843 N N . ASP A 1 108 ? 24.548 -4.700 -36.792 1.00 38.09 108 ASP A N 1
ATOM 844 C CA . ASP A 1 108 ? 24.033 -3.343 -37.011 1.00 38.09 108 ASP A CA 1
ATOM 845 C C . ASP A 1 108 ? 22.501 -3.187 -36.919 1.00 38.09 108 ASP A C 1
ATOM 847 O O . ASP A 1 108 ? 21.925 -2.207 -37.387 1.00 38.09 108 ASP A O 1
ATOM 851 N N . ASN A 1 109 ? 21.818 -4.108 -36.239 1.00 39.59 109 ASN A N 1
ATOM 852 C CA . ASN A 1 109 ? 20.426 -3.959 -35.824 1.00 39.59 109 ASN A CA 1
ATOM 853 C C . ASN A 1 109 ? 20.380 -3.795 -34.309 1.00 39.59 109 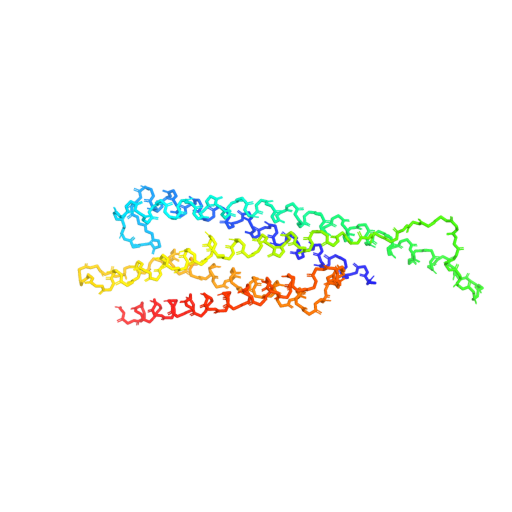ASN A C 1
ATOM 855 O O . ASN A 1 109 ? 20.175 -4.745 -33.550 1.00 39.59 109 ASN A O 1
ATOM 859 N N . GLN A 1 110 ? 20.577 -2.550 -33.875 1.00 44.22 110 GLN A N 1
ATOM 860 C CA . GLN A 1 110 ? 20.441 -2.086 -32.501 1.00 44.22 110 GLN A CA 1
ATOM 861 C C . GLN A 1 110 ? 19.038 -2.413 -31.957 1.00 44.22 110 GLN A C 1
ATOM 863 O O . GLN A 1 110 ? 18.148 -1.566 -31.899 1.00 44.22 110 GLN A O 1
ATOM 868 N N . THR A 1 111 ? 18.838 -3.653 -31.513 1.00 48.34 111 THR A N 1
ATOM 869 C CA . THR A 1 111 ? 17.686 -4.058 -30.710 1.00 48.34 111 THR A CA 1
ATOM 870 C C . THR A 1 111 ? 17.936 -3.439 -29.343 1.00 48.34 111 THR A C 1
ATOM 872 O O . THR A 1 111 ? 18.543 -4.062 -28.472 1.00 48.34 111 THR A O 1
ATOM 875 N N . ARG A 1 112 ? 17.623 -2.139 -29.208 1.00 51.62 112 ARG A N 1
ATOM 876 C CA . ARG A 1 112 ? 17.879 -1.355 -27.993 1.00 51.62 112 ARG A CA 1
ATOM 877 C C . ARG A 1 112 ? 17.456 -2.193 -26.798 1.00 51.62 112 ARG A C 1
ATOM 879 O O . ARG A 1 112 ? 16.309 -2.638 -26.736 1.00 51.62 112 ARG A O 1
ATOM 886 N N . ALA A 1 113 ? 18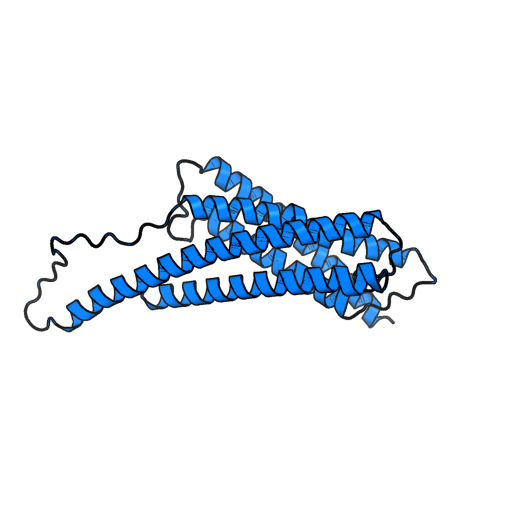.387 -2.413 -25.869 1.00 54.78 113 ALA A N 1
ATOM 887 C CA . ALA A 1 113 ? 18.044 -2.970 -24.571 1.00 54.78 113 ALA A CA 1
ATOM 888 C C . ALA A 1 113 ? 16.811 -2.210 -24.051 1.00 54.78 113 ALA A C 1
ATOM 890 O O . ALA A 1 113 ? 16.792 -0.978 -24.175 1.00 54.78 113 ALA A O 1
ATOM 891 N N . PRO A 1 114 ? 15.771 -2.906 -23.552 1.00 59.72 114 PRO A N 1
ATOM 892 C CA . PRO A 1 114 ? 14.579 -2.227 -23.070 1.00 59.72 114 PRO A CA 1
ATOM 893 C C . PRO A 1 114 ? 15.023 -1.169 -22.058 1.00 59.72 114 PRO A C 1
ATOM 895 O O . PRO A 1 114 ? 15.795 -1.460 -21.143 1.00 59.72 114 PRO A O 1
ATOM 898 N N . VAL A 1 115 ? 14.622 0.082 -22.283 1.00 65.50 115 VAL A N 1
ATOM 899 C CA . VAL A 1 115 ? 14.965 1.199 -21.400 1.00 65.50 115 VAL A CA 1
ATOM 900 C C . VAL A 1 115 ? 13.911 1.238 -20.307 1.00 65.50 115 VAL A C 1
ATOM 902 O O . VAL A 1 115 ? 12.723 1.357 -20.598 1.00 65.50 115 VAL A O 1
ATOM 905 N N . CYS A 1 116 ? 14.339 1.120 -19.050 1.00 66.44 116 CYS A N 1
ATOM 906 C CA . CYS A 1 116 ? 13.436 1.260 -17.914 1.00 66.44 116 CYS A CA 1
ATOM 907 C C . CYS A 1 116 ? 12.936 2.708 -17.870 1.00 66.44 116 CYS A C 1
ATOM 909 O O . CYS A 1 116 ? 13.738 3.642 -17.769 1.00 66.44 116 CYS A O 1
ATOM 911 N N . ASN A 1 117 ? 11.622 2.905 -17.974 1.00 75.44 117 ASN A N 1
ATOM 912 C CA . ASN A 1 117 ? 11.044 4.236 -17.905 1.00 75.44 117 ASN A CA 1
ATOM 913 C C . ASN A 1 117 ? 11.024 4.727 -16.451 1.00 75.44 117 ASN A C 1
ATOM 915 O O . ASN A 1 117 ? 10.221 4.288 -15.626 1.00 75.44 117 ASN A O 1
ATOM 919 N N . ARG A 1 118 ? 11.909 5.686 -16.172 1.00 76.50 118 ARG A N 1
ATOM 920 C CA . ARG A 1 118 ? 12.101 6.317 -14.860 1.00 76.50 118 ARG A CA 1
ATOM 921 C C . ARG A 1 118 ? 10.829 6.976 -14.314 1.00 76.50 118 ARG A C 1
ATOM 923 O O . ARG A 1 118 ? 10.676 7.072 -13.103 1.00 76.50 118 ARG A O 1
ATOM 930 N N . HIS A 1 119 ? 9.893 7.372 -15.178 1.00 82.12 119 HIS A N 1
ATOM 931 C CA . HIS A 1 119 ? 8.609 7.938 -14.761 1.00 82.12 119 HIS A CA 1
ATOM 932 C C . HIS A 1 119 ? 7.819 6.971 -13.867 1.00 82.12 119 HIS A C 1
ATOM 934 O O . HIS A 1 119 ? 7.251 7.386 -12.862 1.00 82.12 119 HIS A O 1
ATOM 940 N N . PHE A 1 120 ? 7.840 5.669 -14.175 1.00 85.38 120 PHE A N 1
ATOM 941 C CA . PHE A 1 120 ? 7.128 4.673 -13.371 1.00 85.38 120 PHE A CA 1
ATOM 942 C C . PHE A 1 120 ? 7.728 4.503 -11.976 1.00 85.38 120 PHE A C 1
ATOM 944 O O . PHE A 1 120 ? 6.995 4.170 -11.059 1.00 85.38 120 PHE A O 1
ATOM 951 N N . VAL A 1 121 ? 9.026 4.772 -11.791 1.00 85.12 121 VAL A N 1
ATOM 952 C CA . VAL A 1 121 ? 9.671 4.735 -10.467 1.00 85.12 121 VAL A CA 1
ATOM 953 C C . VAL A 1 121 ? 9.145 5.856 -9.571 1.00 85.12 121 VAL A C 1
ATOM 955 O O . VAL A 1 121 ? 8.856 5.623 -8.401 1.00 85.12 121 VAL A O 1
ATOM 958 N N . LEU A 1 122 ? 9.002 7.069 -10.112 1.00 87.12 122 LEU A N 1
ATOM 959 C CA . LEU A 1 122 ? 8.443 8.190 -9.357 1.00 87.12 122 LEU A CA 1
ATOM 960 C C . LEU A 1 122 ? 6.949 7.984 -9.082 1.00 87.12 122 LEU A C 1
ATOM 962 O O . LEU A 1 122 ? 6.497 8.249 -7.975 1.00 87.12 122 LEU A O 1
ATOM 966 N N . VAL A 1 123 ? 6.200 7.478 -10.066 1.00 90.56 123 VAL A N 1
ATOM 967 C CA . VAL A 1 123 ? 4.776 7.147 -9.907 1.00 90.56 123 VAL A CA 1
ATOM 968 C C . VAL A 1 123 ? 4.573 6.085 -8.827 1.00 90.56 123 VAL A C 1
ATOM 970 O O . VAL A 1 123 ? 3.755 6.301 -7.942 1.00 90.56 123 VAL A O 1
ATOM 973 N N . GLU A 1 124 ? 5.353 4.998 -8.845 1.00 92.62 124 GLU A N 1
ATOM 974 C CA . GLU A 1 124 ? 5.349 3.977 -7.788 1.00 92.62 124 GLU A CA 1
ATOM 975 C C . GLU A 1 124 ? 5.581 4.617 -6.418 1.00 92.62 124 GLU A C 1
ATOM 977 O O . GLU A 1 124 ? 4.807 4.412 -5.495 1.00 92.62 124 GLU A O 1
ATOM 982 N N . LEU A 1 125 ? 6.609 5.461 -6.297 1.00 91.56 125 LEU A N 1
ATOM 983 C CA . LEU A 1 125 ? 6.976 6.089 -5.030 1.00 91.56 125 LEU A CA 1
ATOM 984 C C . LEU A 1 125 ? 5.881 7.013 -4.482 1.00 91.56 125 LEU A C 1
ATOM 986 O O . LEU A 1 125 ? 5.616 7.022 -3.279 1.00 91.56 125 LEU A O 1
ATOM 990 N N . VAL A 1 126 ? 5.264 7.802 -5.361 1.00 92.25 126 VAL A N 1
ATOM 991 C CA . VAL A 1 126 ? 4.177 8.716 -5.005 1.00 92.25 126 VAL A CA 1
ATOM 992 C C . VAL A 1 126 ? 2.936 7.928 -4.596 1.00 92.25 126 VAL A C 1
ATOM 994 O O . VAL A 1 126 ? 2.365 8.220 -3.548 1.00 92.25 126 VAL A O 1
ATOM 997 N N . ILE A 1 127 ? 2.547 6.907 -5.366 1.00 94.12 127 ILE A N 1
ATOM 998 C CA . ILE A 1 127 ? 1.389 6.069 -5.033 1.00 94.12 127 ILE A CA 1
ATOM 999 C C . ILE A 1 127 ? 1.628 5.317 -3.722 1.00 94.12 127 ILE A C 1
ATOM 1001 O O . ILE A 1 127 ? 0.743 5.333 -2.877 1.00 94.12 127 ILE A O 1
ATOM 1005 N N . SER A 1 128 ? 2.822 4.762 -3.495 1.00 93.94 128 SER A N 1
ATOM 1006 C CA . SER A 1 128 ? 3.176 4.101 -2.231 1.00 93.94 128 SER A CA 1
ATOM 1007 C C . SER A 1 128 ? 3.082 5.042 -1.024 1.00 93.94 128 SER A C 1
ATOM 1009 O O . SER A 1 128 ? 2.688 4.612 0.052 1.00 93.94 128 SER A O 1
ATOM 1011 N N . ASN A 1 129 ? 3.414 6.332 -1.173 1.00 93.94 129 ASN A N 1
ATOM 1012 C CA . ASN A 1 129 ? 3.195 7.314 -0.102 1.00 93.94 129 ASN A CA 1
ATOM 1013 C C . ASN A 1 129 ? 1.696 7.565 0.133 1.00 93.94 129 ASN A C 1
ATOM 1015 O O . ASN A 1 129 ? 1.263 7.658 1.276 1.00 93.94 129 ASN A O 1
ATOM 1019 N N . PHE A 1 130 ? 0.892 7.669 -0.929 1.00 94.12 130 PHE A N 1
ATOM 1020 C CA . PHE A 1 130 ? -0.558 7.817 -0.783 1.00 94.12 130 PHE A CA 1
ATOM 1021 C C . PHE A 1 130 ? -1.217 6.580 -0.161 1.00 94.12 130 PHE A C 1
ATOM 1023 O O . PHE A 1 130 ? -2.089 6.739 0.687 1.00 94.12 130 PHE A O 1
ATOM 1030 N N . GLU A 1 131 ? -0.798 5.376 -0.561 1.00 93.69 131 GLU A N 1
ATOM 1031 C CA . GLU A 1 131 ? -1.212 4.099 0.036 1.00 93.69 131 GLU A CA 1
ATOM 1032 C C . GLU A 1 131 ? -0.887 4.095 1.534 1.00 93.69 131 GLU A C 1
ATOM 1034 O O . GLU A 1 131 ? -1.798 3.932 2.338 1.00 93.69 131 GLU A O 1
ATOM 1039 N N . LEU A 1 132 ? 0.349 4.431 1.916 1.00 94.00 132 LEU A N 1
ATOM 1040 C CA . LEU A 1 132 ? 0.745 4.539 3.322 1.00 94.00 132 LEU A CA 1
ATOM 1041 C C . LEU A 1 132 ? -0.175 5.490 4.110 1.00 94.00 132 LEU A C 1
ATOM 1043 O O . LEU A 1 132 ? -0.884 5.074 5.019 1.00 94.00 132 LEU A O 1
ATOM 1047 N N . TYR A 1 133 ? -0.222 6.769 3.728 1.00 93.06 133 TYR A N 1
ATOM 1048 C CA . TYR A 1 133 ? -0.844 7.799 4.567 1.00 93.06 133 TYR A CA 1
ATOM 1049 C C . TYR A 1 133 ? -2.372 7.805 4.546 1.00 93.06 133 TYR A C 1
ATOM 1051 O O . TYR A 1 133 ? -2.996 8.217 5.523 1.00 93.06 133 TYR A O 1
ATOM 1059 N N . LEU A 1 134 ? -2.995 7.442 3.422 1.00 93.50 134 LEU A N 1
ATOM 1060 C CA . LEU A 1 134 ? -4.452 7.536 3.258 1.00 93.50 134 LEU A CA 1
ATOM 1061 C C . LEU A 1 134 ? -5.156 6.195 3.451 1.00 93.50 134 LEU A C 1
ATOM 1063 O O . LEU A 1 134 ? -6.377 6.164 3.644 1.00 93.50 134 LEU A O 1
ATOM 1067 N N . LYS A 1 135 ? -4.406 5.096 3.407 1.00 93.31 135 LYS A N 1
ATOM 1068 C CA . LYS A 1 135 ? -4.933 3.766 3.657 1.00 93.31 135 LYS A CA 1
ATOM 1069 C C . LYS A 1 135 ? -4.347 3.192 4.941 1.00 93.31 135 LYS A C 1
ATOM 1071 O O . LYS A 1 135 ? -5.028 3.228 5.965 1.00 93.31 135 LYS A O 1
ATOM 1076 N N . ASP A 1 136 ? -3.109 2.719 4.892 1.00 90.12 136 ASP A N 1
ATOM 1077 C CA . ASP A 1 136 ? -2.540 1.860 5.936 1.00 90.12 136 ASP A CA 1
ATOM 1078 C C . ASP A 1 136 ? -2.467 2.574 7.297 1.00 90.12 136 ASP A C 1
ATOM 1080 O O . ASP A 1 136 ? -2.871 2.020 8.325 1.00 90.12 136 ASP A O 1
ATOM 1084 N N . ASP A 1 137 ? -2.054 3.841 7.310 1.00 90.25 137 ASP A N 1
ATOM 1085 C CA . ASP A 1 137 ? -1.954 4.662 8.518 1.00 90.25 137 ASP A CA 1
ATOM 1086 C C . ASP A 1 137 ? -3.335 4.954 9.113 1.00 90.25 137 ASP A C 1
ATOM 1088 O O . ASP A 1 137 ? -3.546 4.801 10.317 1.00 90.25 137 ASP A O 1
ATOM 1092 N N . ILE A 1 138 ? -4.310 5.336 8.278 1.00 91.75 138 ILE A N 1
ATOM 1093 C CA . ILE A 1 138 ? -5.682 5.613 8.732 1.00 91.75 138 ILE A CA 1
ATOM 1094 C C . ILE A 1 138 ? -6.289 4.354 9.349 1.00 91.75 138 ILE A C 1
ATOM 1096 O O . ILE A 1 138 ? -6.846 4.409 10.448 1.00 91.75 138 ILE A O 1
ATOM 1100 N N . GLN A 1 139 ? -6.157 3.221 8.666 1.00 90.31 139 GLN A N 1
ATOM 1101 C CA . GLN A 1 139 ? -6.642 1.928 9.132 1.00 90.31 139 GLN A CA 1
ATOM 1102 C C . GLN A 1 139 ? -5.973 1.498 10.449 1.00 90.31 139 GLN A C 1
ATOM 1104 O O . GLN A 1 139 ? -6.665 1.083 11.382 1.00 90.31 139 GLN A O 1
ATOM 1109 N N . SER A 1 140 ? -4.658 1.686 10.580 1.00 88.25 140 SER A N 1
ATOM 1110 C CA . SER A 1 140 ? -3.900 1.388 11.807 1.00 88.25 140 SER A CA 1
ATOM 1111 C C . SER A 1 140 ? -4.303 2.291 12.976 1.00 88.25 140 SER A C 1
ATOM 1113 O O . SER A 1 140 ? -4.490 1.824 14.102 1.00 88.25 140 SER A O 1
ATOM 1115 N N . VAL A 1 141 ? -4.500 3.590 12.726 1.00 89.19 141 VAL A N 1
ATOM 1116 C CA . VAL A 1 141 ? -4.977 4.542 13.744 1.00 89.19 141 VAL A CA 1
ATOM 1117 C C . VAL A 1 141 ? -6.382 4.184 14.208 1.00 89.19 141 VAL A C 1
ATOM 1119 O O . VAL A 1 141 ? -6.647 4.211 15.410 1.00 89.19 141 VAL A O 1
ATOM 1122 N N . LEU A 1 142 ? -7.284 3.837 13.285 1.00 88.88 142 LEU A N 1
ATOM 1123 C CA . LEU A 1 142 ? -8.638 3.407 13.634 1.00 88.88 142 LEU A CA 1
ATOM 1124 C C . LEU A 1 142 ? -8.617 2.147 14.500 1.00 88.88 142 LEU A C 1
ATOM 1126 O O . LEU A 1 142 ? -9.373 2.073 15.466 1.00 88.88 142 LEU A O 1
ATOM 1130 N N . LEU A 1 143 ? -7.728 1.195 14.206 1.00 85.38 143 LEU A N 1
ATOM 1131 C CA . LEU A 1 143 ? -7.574 -0.032 14.989 1.00 85.38 143 LEU A CA 1
ATOM 1132 C C . LEU A 1 143 ? -7.190 0.273 16.442 1.00 85.38 143 LEU A C 1
ATOM 1134 O O . LEU A 1 143 ? -7.853 -0.178 17.376 1.00 85.38 143 LEU A O 1
ATOM 1138 N N . ILE A 1 144 ? -6.182 1.125 16.637 1.00 83.75 144 ILE A N 1
ATOM 1139 C CA . ILE A 1 144 ? -5.716 1.545 17.969 1.00 83.75 144 ILE A CA 1
ATOM 1140 C C . ILE A 1 144 ? -6.772 2.380 18.692 1.00 83.75 144 ILE A C 1
ATOM 1142 O O . ILE A 1 144 ? -6.987 2.220 19.895 1.00 83.75 144 ILE A O 1
ATOM 1146 N N . TYR A 1 145 ? -7.453 3.266 17.969 1.00 87.06 145 TYR A N 1
ATOM 1147 C CA . TYR A 1 145 ? -8.540 4.065 18.520 1.00 87.06 145 TYR A CA 1
ATOM 1148 C C . TYR A 1 145 ? -9.663 3.170 19.054 1.00 87.06 145 TYR A C 1
ATOM 1150 O O . TYR A 1 145 ? -10.088 3.338 20.198 1.00 87.06 145 TYR A O 1
ATOM 1158 N N . MET A 1 146 ? -10.107 2.192 18.261 1.00 82.94 146 MET A N 1
ATOM 1159 C CA . MET A 1 146 ? -11.172 1.270 18.657 1.00 82.94 146 MET A CA 1
ATOM 1160 C C . MET A 1 146 ? -10.750 0.373 19.823 1.00 82.94 146 MET A C 1
ATOM 1162 O O . MET A 1 146 ? -11.546 0.156 20.737 1.00 82.94 146 MET A O 1
ATOM 1166 N N . TYR A 1 147 ? -9.487 -0.054 19.867 1.00 78.31 147 TYR A N 1
ATOM 1167 C CA . TYR A 1 147 ? -8.922 -0.758 21.019 1.00 78.31 147 TYR A CA 1
ATOM 1168 C C . TYR A 1 147 ? -9.004 0.063 22.312 1.00 78.31 147 TYR A C 1
ATOM 1170 O O . TYR A 1 147 ? -9.515 -0.404 23.330 1.00 78.31 147 TYR A O 1
ATOM 1178 N N . GLY A 1 148 ? -8.560 1.323 22.265 1.00 80.00 148 GLY A N 1
ATOM 1179 C CA . GLY A 1 148 ? -8.597 2.222 23.419 1.00 80.00 148 GLY A CA 1
ATOM 1180 C C . GLY A 1 148 ? -10.016 2.589 23.866 1.00 80.00 148 GLY A C 1
ATOM 1181 O O . GLY A 1 148 ? -10.231 2.870 25.045 1.00 80.00 148 GLY A O 1
ATOM 1182 N N . VAL A 1 149 ? -10.991 2.591 22.950 1.00 78.38 149 VAL A N 1
ATOM 1183 C CA . VAL A 1 149 ? -12.416 2.727 23.292 1.00 78.38 149 VAL A CA 1
ATOM 1184 C C . VAL A 1 149 ? -12.912 1.478 24.015 1.00 78.38 149 VAL A C 1
ATOM 1186 O O . VAL A 1 149 ? -13.547 1.616 25.058 1.00 78.38 149 VAL A O 1
ATOM 1189 N N . SER A 1 150 ? -12.578 0.283 23.521 1.00 73.94 150 SER A N 1
ATOM 1190 C CA . SER A 1 150 ? -13.012 -0.976 24.137 1.00 73.94 150 SER A CA 1
ATOM 1191 C C . SER A 1 150 ? -12.466 -1.149 25.556 1.00 73.94 150 SER A C 1
ATOM 1193 O O . SER A 1 150 ? -13.214 -1.522 26.450 1.00 73.94 150 SER A O 1
ATOM 1195 N N . GLN A 1 151 ? -11.203 -0.792 25.818 1.00 71.69 151 GLN A N 1
ATOM 1196 C CA . GLN A 1 151 ? -10.643 -0.880 27.177 1.00 71.69 151 GLN A CA 1
ATOM 1197 C C . GLN A 1 151 ? -11.348 0.019 28.208 1.00 71.69 151 GLN A C 1
ATOM 1199 O O . GLN A 1 151 ? -11.281 -0.243 29.407 1.00 71.69 151 GLN A O 1
ATOM 1204 N N . LYS A 1 152 ? -11.997 1.104 27.771 1.00 72.38 152 LYS A N 1
ATOM 1205 C CA . LYS A 1 152 ? -12.675 2.044 28.677 1.00 72.38 152 LYS A CA 1
ATOM 1206 C C . LYS A 1 152 ? -14.064 1.581 29.097 1.00 72.38 152 LYS A C 1
ATOM 1208 O O . LYS A 1 152 ? -14.613 2.163 30.032 1.00 72.38 152 LYS A O 1
ATOM 1213 N N . ASP A 1 153 ? -14.626 0.579 28.428 1.00 65.06 153 ASP A N 1
ATOM 1214 C CA . ASP A 1 153 ? -15.928 0.022 28.770 1.00 65.06 153 ASP A CA 1
ATOM 1215 C C . ASP A 1 153 ? -15.747 -1.329 29.491 1.00 65.06 153 ASP A C 1
ATOM 1217 O O . ASP A 1 153 ? -15.513 -2.348 28.835 1.00 65.06 153 ASP A O 1
ATOM 1221 N N . PRO A 1 154 ? -15.858 -1.370 30.837 1.00 52.47 154 PRO A N 1
ATOM 1222 C CA . PRO A 1 154 ? -15.658 -2.582 31.641 1.00 52.47 154 PRO A CA 1
ATOM 1223 C C . PRO A 1 154 ? -16.724 -3.664 31.401 1.00 52.47 154 PRO A C 1
ATOM 1225 O O . PRO A 1 154 ? -16.585 -4.784 31.887 1.00 52.47 154 PRO A O 1
ATOM 1228 N N . SER A 1 155 ? -17.789 -3.337 30.664 1.00 52.03 155 SER A N 1
ATOM 1229 C CA . SER A 1 155 ? -18.843 -4.263 30.232 1.00 52.03 155 SER A CA 1
ATOM 1230 C C . SER A 1 155 ? -18.522 -4.932 28.892 1.00 52.03 155 SER A C 1
ATOM 1232 O O . SER A 1 155 ? -19.136 -5.944 28.547 1.00 52.03 155 SER A O 1
ATOM 1234 N N . SER A 1 156 ? -17.582 -4.372 28.125 1.00 50.59 156 SER A N 1
ATOM 1235 C CA . SER A 1 156 ? -17.129 -4.940 26.862 1.00 50.59 156 SER A CA 1
ATOM 1236 C C . SER A 1 156 ? -15.968 -5.891 27.139 1.00 50.59 156 SER A C 1
ATOM 1238 O O . SER A 1 156 ? -14.815 -5.494 27.275 1.00 50.59 156 SER A O 1
ATOM 1240 N N . VAL A 1 157 ? -16.269 -7.183 27.263 1.00 49.34 157 VAL A N 1
ATOM 1241 C CA . VAL A 1 157 ? -15.220 -8.193 27.107 1.00 49.34 157 VAL A CA 1
ATOM 1242 C C . VAL A 1 157 ? -14.676 -7.992 25.698 1.00 49.34 157 VAL A C 1
ATOM 1244 O O . VAL A 1 157 ? -15.436 -8.108 24.733 1.00 49.34 157 VAL A O 1
ATOM 1247 N N . ILE A 1 158 ? -13.391 -7.653 25.579 1.00 52.22 158 ILE A N 1
ATOM 1248 C CA . ILE A 1 158 ? -12.689 -7.691 24.299 1.00 52.22 158 ILE A CA 1
ATOM 1249 C C . ILE A 1 158 ? -12.724 -9.158 23.869 1.00 52.22 158 ILE A C 1
ATOM 1251 O O . ILE A 1 158 ? -11.866 -9.953 24.241 1.00 52.22 158 ILE A O 1
ATOM 1255 N N . GLN A 1 159 ? -13.753 -9.559 23.122 1.00 53.69 159 GLN A N 1
ATOM 1256 C CA . GLN A 1 159 ? -13.648 -10.749 22.300 1.00 53.69 159 GLN A CA 1
ATOM 1257 C C . GLN A 1 159 ? -12.703 -10.356 21.186 1.00 53.69 159 GLN A C 1
ATOM 1259 O O . GLN A 1 159 ? -13.107 -9.755 20.192 1.00 53.69 159 GLN A O 1
ATOM 1264 N N . LEU A 1 160 ? -11.423 -10.614 21.435 1.00 58.47 160 LEU A N 1
ATOM 1265 C CA . LEU A 1 160 ? -10.380 -10.468 20.452 1.00 58.47 160 LEU A CA 1
ATOM 1266 C C . LEU A 1 160 ? -10.727 -11.404 19.296 1.00 58.47 160 LEU A C 1
ATOM 1268 O O . LEU A 1 160 ? -10.483 -12.609 19.345 1.00 58.47 160 LEU A O 1
ATOM 1272 N N . ASP A 1 161 ? -11.403 -10.853 18.296 1.00 69.44 161 ASP A N 1
ATOM 1273 C CA . ASP A 1 161 ? -11.811 -11.621 17.140 1.00 69.44 161 ASP A CA 1
ATOM 1274 C C . ASP A 1 161 ? -10.562 -11.914 16.306 1.00 69.44 161 ASP A C 1
ATOM 1276 O O . ASP A 1 161 ? -9.688 -11.059 16.126 1.00 69.44 161 ASP A O 1
ATOM 1280 N N . TRP A 1 162 ? -10.488 -13.125 15.760 1.00 74.38 162 TRP A N 1
ATOM 1281 C CA . TRP A 1 162 ? -9.429 -13.543 14.840 1.00 74.38 162 TRP A CA 1
ATOM 1282 C C . TRP A 1 162 ? -9.237 -12.535 13.697 1.00 74.38 162 TRP A C 1
ATOM 1284 O O . TRP A 1 162 ? -8.131 -12.354 13.193 1.00 74.38 162 TRP A O 1
ATOM 1294 N N . ARG A 1 163 ? -10.306 -11.825 13.328 1.00 76.12 163 ARG A N 1
ATOM 1295 C CA . ARG A 1 163 ? -10.296 -10.745 12.338 1.00 76.12 163 ARG A CA 1
ATOM 1296 C C . ARG A 1 163 ? -9.434 -9.554 12.740 1.00 76.12 163 ARG A C 1
ATOM 1298 O O . ARG A 1 163 ? -8.695 -9.061 11.899 1.00 76.12 163 ARG A O 1
ATOM 1305 N N . GLY A 1 164 ? -9.468 -9.125 14.003 1.00 78.19 164 GLY A N 1
ATOM 1306 C CA . GLY A 1 164 ? -8.613 -8.038 14.492 1.00 78.19 164 GLY A CA 1
ATOM 1307 C C . GLY A 1 164 ? -7.130 -8.418 14.472 1.00 78.19 164 GLY A C 1
ATOM 1308 O O . GLY A 1 164 ? -6.289 -7.620 14.060 1.00 78.19 164 GLY A O 1
ATOM 1309 N N . ILE A 1 165 ? -6.815 -9.674 14.815 1.00 82.62 165 ILE A N 1
ATOM 1310 C CA . ILE A 1 165 ? -5.460 -10.233 14.675 1.00 82.62 165 ILE A CA 1
ATOM 1311 C C . ILE A 1 165 ? -5.042 -10.246 13.204 1.00 82.62 165 ILE A C 1
ATOM 1313 O O . ILE A 1 165 ? -3.959 -9.772 12.868 1.00 82.62 165 ILE A O 1
ATOM 1317 N N . LEU A 1 166 ? -5.899 -10.773 12.326 1.00 85.06 166 LEU A N 1
ATOM 1318 C CA . LEU A 1 166 ? -5.636 -10.839 10.892 1.00 85.06 166 LEU A CA 1
ATOM 1319 C C . LEU A 1 166 ? -5.383 -9.440 10.317 1.00 85.06 166 LEU A C 1
ATOM 1321 O O . LEU A 1 166 ? -4.401 -9.249 9.609 1.00 85.06 166 LEU A O 1
ATOM 1325 N N . PHE A 1 167 ? -6.210 -8.461 10.683 1.00 84.25 167 PHE A N 1
ATOM 1326 C CA . PHE A 1 167 ? -6.073 -7.071 10.260 1.00 84.25 167 PHE A CA 1
ATOM 1327 C C . PHE A 1 167 ? -4.749 -6.453 10.729 1.00 84.25 167 PHE A C 1
ATOM 1329 O O . PHE A 1 167 ? -4.046 -5.822 9.942 1.00 84.25 167 PHE A O 1
ATOM 1336 N N . ALA A 1 168 ? -4.350 -6.694 11.982 1.00 86.69 168 ALA A N 1
ATOM 1337 C CA . ALA A 1 168 ? -3.061 -6.238 12.499 1.00 86.69 168 ALA A CA 1
ATOM 1338 C C . ALA A 1 168 ? -1.876 -6.884 11.768 1.00 86.69 168 ALA A C 1
ATOM 1340 O O . ALA A 1 168 ? -0.932 -6.192 11.396 1.00 86.69 168 ALA A O 1
ATOM 1341 N N . VAL A 1 169 ? -1.930 -8.196 11.517 1.00 89.31 169 VAL A N 1
ATOM 1342 C CA . VAL A 1 169 ? -0.895 -8.909 10.751 1.00 89.31 169 VAL A CA 1
ATOM 1343 C C . VAL A 1 169 ? -0.814 -8.373 9.320 1.00 89.31 169 VAL A C 1
ATOM 1345 O O . VAL A 1 169 ? 0.288 -8.136 8.827 1.00 89.31 169 VAL A O 1
ATOM 1348 N N . CYS A 1 170 ? -1.953 -8.125 8.669 1.00 89.25 170 CYS A N 1
ATOM 1349 C CA . CYS A 1 170 ? -2.008 -7.489 7.354 1.00 89.25 170 CYS A CA 1
ATOM 1350 C C . CYS A 1 170 ? -1.370 -6.097 7.377 1.00 89.25 170 CYS A C 1
ATOM 1352 O O . CYS A 1 170 ? -0.528 -5.822 6.526 1.00 89.25 170 CYS A O 1
ATOM 1354 N N . SER A 1 171 ? -1.680 -5.266 8.378 1.00 89.38 171 SER A N 1
ATOM 1355 C CA . SER A 1 171 ? -1.064 -3.942 8.529 1.00 89.38 171 SER A CA 1
ATOM 1356 C C . SER A 1 171 ? 0.457 -4.021 8.729 1.00 89.38 171 SER A C 1
ATOM 1358 O O . SER A 1 171 ? 1.204 -3.273 8.097 1.00 89.38 171 SER A O 1
ATOM 1360 N N . ILE A 1 172 ? 0.958 -4.966 9.534 1.00 90.88 172 ILE A N 1
ATOM 1361 C CA . ILE A 1 172 ? 2.408 -5.179 9.705 1.00 90.88 172 ILE A CA 1
ATOM 1362 C C . ILE A 1 172 ? 3.057 -5.544 8.366 1.00 90.88 172 ILE A C 1
ATOM 1364 O O . ILE A 1 172 ? 4.071 -4.962 7.986 1.00 90.88 172 ILE A O 1
ATOM 1368 N N . VAL A 1 173 ? 2.464 -6.479 7.619 1.00 91.31 173 VAL A N 1
ATOM 1369 C CA . VAL A 1 173 ? 2.983 -6.904 6.310 1.00 91.31 173 VAL A CA 1
ATOM 1370 C C . VAL A 1 173 ? 2.945 -5.757 5.292 1.00 91.31 173 VAL A C 1
ATOM 1372 O O . VAL A 1 173 ? 3.901 -5.601 4.528 1.00 91.31 173 VAL A O 1
ATOM 1375 N N . ALA A 1 174 ? 1.885 -4.945 5.293 1.00 90.62 174 ALA A N 1
ATOM 1376 C CA . ALA A 1 174 ? 1.734 -3.771 4.434 1.00 90.62 174 ALA A CA 1
ATOM 1377 C C . ALA A 1 174 ? 2.838 -2.739 4.696 1.00 90.62 174 ALA A C 1
ATOM 1379 O O . ALA A 1 174 ? 3.571 -2.348 3.782 1.00 90.62 174 ALA A O 1
ATOM 1380 N N . ASN A 1 175 ? 3.034 -2.384 5.968 1.00 91.44 175 ASN A N 1
ATOM 1381 C CA . ASN A 1 175 ? 4.085 -1.464 6.373 1.00 91.44 175 ASN A CA 1
ATOM 1382 C C . ASN A 1 175 ? 5.472 -2.027 6.037 1.00 91.44 175 ASN A C 1
ATOM 1384 O O . ASN A 1 175 ? 6.269 -1.333 5.414 1.00 91.44 175 ASN A O 1
ATOM 1388 N N . LEU A 1 176 ? 5.748 -3.304 6.312 1.00 91.44 176 LEU A N 1
ATOM 1389 C CA . LEU A 1 176 ? 7.029 -3.921 5.961 1.00 91.44 176 LEU A CA 1
ATOM 1390 C C . LEU A 1 176 ? 7.298 -3.881 4.445 1.00 91.44 176 LEU A C 1
ATOM 1392 O O . LEU A 1 176 ? 8.406 -3.539 4.016 1.00 91.44 176 LEU A O 1
ATOM 1396 N N . LYS A 1 177 ? 6.288 -4.184 3.615 1.00 92.62 177 LYS A N 1
ATOM 1397 C CA . LYS A 1 177 ? 6.360 -4.064 2.145 1.00 92.62 177 LYS A CA 1
ATOM 1398 C C . LYS A 1 177 ? 6.752 -2.641 1.744 1.00 92.62 177 LYS A C 1
ATOM 1400 O O . LYS A 1 177 ? 7.656 -2.471 0.920 1.00 92.62 177 LYS A O 1
ATOM 1405 N N . LEU A 1 178 ? 6.097 -1.630 2.310 1.00 92.06 178 LEU A N 1
ATOM 1406 C CA . LEU A 1 178 ? 6.361 -0.223 2.010 1.00 92.06 178 LEU A CA 1
ATOM 1407 C C . LEU A 1 178 ? 7.752 0.214 2.481 1.00 92.06 178 LEU A C 1
ATOM 1409 O O . LEU A 1 178 ? 8.479 0.838 1.707 1.00 92.06 178 LEU A O 1
ATOM 1413 N N . CYS A 1 179 ? 8.188 -0.193 3.674 1.00 92.44 179 CYS A N 1
ATOM 1414 C CA . CYS A 1 179 ? 9.541 0.064 4.171 1.00 92.44 179 CYS A CA 1
ATOM 1415 C C . CYS A 1 179 ? 10.604 -0.500 3.217 1.00 92.44 179 CYS A C 1
ATOM 1417 O O . CYS A 1 179 ? 11.536 0.207 2.817 1.00 92.44 179 CYS A O 1
ATOM 1419 N N . VAL A 1 180 ? 10.442 -1.755 2.782 1.00 90.69 180 VAL A N 1
ATOM 1420 C CA . VAL A 1 180 ? 11.337 -2.386 1.799 1.00 90.69 180 VAL A CA 1
ATOM 1421 C C . VAL A 1 180 ? 11.296 -1.636 0.465 1.00 90.69 180 VAL A C 1
ATOM 1423 O O . VAL A 1 180 ? 12.348 -1.376 -0.128 1.00 90.69 180 VAL A O 1
ATOM 1426 N N . CYS A 1 181 ? 10.111 -1.233 -0.000 1.00 90.44 181 CYS A N 1
ATOM 1427 C CA . CYS A 1 181 ? 9.959 -0.416 -1.203 1.00 90.44 181 CYS A CA 1
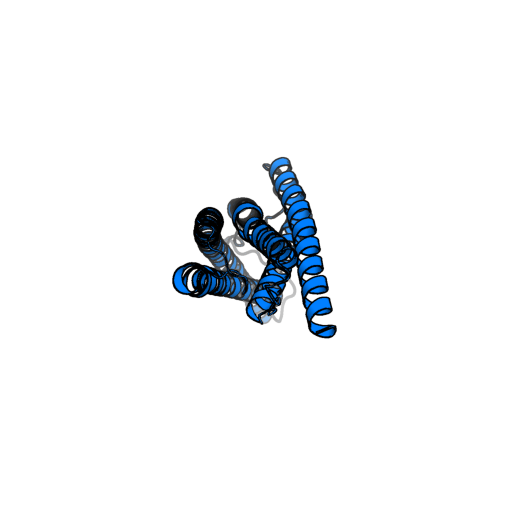ATOM 1428 C C . CYS A 1 181 ? 10.761 0.889 -1.083 1.00 90.44 181 CYS A C 1
ATOM 1430 O O . CYS A 1 181 ? 11.668 1.129 -1.877 1.00 90.44 181 CYS A O 1
ATOM 1432 N N . PHE A 1 182 ? 10.522 1.708 -0.061 1.00 92.50 182 PHE A N 1
ATOM 1433 C CA . PHE A 1 182 ? 11.220 2.986 0.092 1.00 92.50 182 PHE A CA 1
ATOM 1434 C C . PHE A 1 182 ? 12.731 2.825 0.261 1.00 92.50 182 PHE A C 1
ATOM 1436 O O . PHE A 1 182 ? 13.490 3.571 -0.360 1.00 92.50 182 PHE A O 1
ATOM 1443 N N . THR A 1 183 ? 13.168 1.818 1.020 1.00 89.81 183 THR A N 1
ATOM 1444 C CA . THR A 1 183 ? 14.588 1.502 1.227 1.00 89.81 183 THR A CA 1
ATOM 1445 C C . THR A 1 183 ? 15.271 1.160 -0.095 1.00 89.81 183 THR A C 1
ATOM 1447 O O . THR A 1 183 ? 16.305 1.735 -0.442 1.00 89.81 183 THR A O 1
ATOM 1450 N N . THR A 1 184 ? 14.681 0.253 -0.878 1.00 87.94 184 THR A N 1
ATOM 1451 C CA . THR A 1 184 ? 15.261 -0.167 -2.163 1.00 87.94 184 THR A CA 1
ATOM 1452 C C . THR A 1 184 ? 15.365 0.999 -3.149 1.00 87.94 184 THR A C 1
ATOM 1454 O O . THR A 1 184 ? 16.416 1.165 -3.775 1.00 87.94 184 THR A O 1
ATOM 1457 N N . LYS A 1 185 ? 14.347 1.871 -3.200 1.00 87.75 185 LYS A N 1
ATOM 1458 C CA . LYS A 1 185 ? 14.330 3.088 -4.034 1.00 87.75 185 LYS A CA 1
ATOM 1459 C C . LYS A 1 185 ? 15.321 4.158 -3.583 1.00 87.75 185 LYS A C 1
ATOM 1461 O O . LYS A 1 185 ? 15.917 4.839 -4.430 1.00 87.75 185 LYS A O 1
ATOM 1466 N N . LEU A 1 186 ? 15.516 4.309 -2.275 1.00 86.81 186 LEU A N 1
ATOM 1467 C CA . LEU A 1 186 ? 16.455 5.272 -1.706 1.00 86.81 186 LEU A CA 1
ATOM 1468 C C . LEU A 1 186 ? 17.883 4.937 -2.143 1.00 86.81 186 LEU A C 1
ATOM 1470 O O . LEU A 1 186 ? 18.556 5.774 -2.744 1.00 86.81 186 LEU A O 1
ATOM 1474 N N . PHE A 1 187 ? 18.292 3.681 -1.952 1.00 85.69 187 PHE A N 1
ATOM 1475 C CA . PHE A 1 187 ? 19.626 3.200 -2.324 1.00 85.69 187 PHE A CA 1
ATOM 1476 C C . PHE A 1 187 ? 19.801 2.939 -3.828 1.00 85.69 187 PHE A C 1
ATOM 1478 O O . PHE A 1 187 ? 20.919 2.704 -4.287 1.00 85.69 187 PHE A O 1
ATOM 1485 N N . GLY A 1 188 ? 18.721 3.004 -4.612 1.00 81.88 188 GLY A N 1
ATOM 1486 C CA . GLY A 1 188 ? 18.759 2.815 -6.060 1.00 81.88 188 GLY A CA 1
ATOM 1487 C C . GLY A 1 188 ? 19.214 1.412 -6.457 1.00 81.88 188 GLY A C 1
ATOM 1488 O O . GLY A 1 188 ? 20.044 1.262 -7.360 1.00 81.88 188 GLY A O 1
ATOM 1489 N N . LEU A 1 189 ? 18.714 0.398 -5.746 1.00 79.38 189 LEU A N 1
ATOM 1490 C CA . LEU A 1 189 ? 19.098 -1.007 -5.926 1.00 79.38 189 LEU A CA 1
ATOM 1491 C C . LEU A 1 189 ? 18.520 -1.621 -7.215 1.00 79.38 189 LEU A C 1
ATOM 1493 O O . LEU A 1 189 ? 18.961 -2.686 -7.651 1.00 79.38 189 LEU A O 1
ATOM 1497 N N . GLY A 1 190 ? 17.539 -0.968 -7.834 1.00 71.06 190 GLY A N 1
ATOM 1498 C CA . GLY A 1 190 ? 16.877 -1.379 -9.067 1.00 71.06 190 GLY A CA 1
ATOM 1499 C C . GLY A 1 190 ? 17.338 -0.634 -10.323 1.00 71.06 190 GLY A C 1
ATOM 1500 O O . GLY A 1 190 ? 17.882 0.474 -10.302 1.00 71.06 190 GLY A O 1
ATOM 1501 N N . SER A 1 191 ? 17.085 -1.257 -11.476 1.00 65.81 191 SER A N 1
ATOM 1502 C CA . SER A 1 191 ? 17.373 -0.653 -12.778 1.00 65.81 191 SER A CA 1
ATOM 1503 C C . SER A 1 191 ? 16.458 0.549 -13.027 1.00 65.81 191 SER A C 1
ATOM 1505 O O . SER A 1 191 ? 15.239 0.423 -12.968 1.00 65.81 191 SER A O 1
ATOM 1507 N N . GLY A 1 192 ? 17.042 1.715 -13.316 1.00 66.88 192 GLY A N 1
ATOM 1508 C CA . GLY A 1 192 ? 16.297 2.962 -13.537 1.00 66.88 192 GLY A CA 1
ATOM 1509 C C . GLY A 1 192 ? 16.064 3.816 -12.284 1.00 66.88 192 GLY A C 1
ATOM 1510 O O . GLY A 1 192 ? 15.537 4.915 -12.410 1.00 66.88 192 GLY A O 1
ATOM 1511 N N . GLU A 1 193 ? 16.510 3.381 -11.101 1.00 71.50 193 GLU A N 1
ATOM 1512 C CA . GLU A 1 193 ? 16.272 4.093 -9.826 1.00 71.50 193 GLU A CA 1
ATOM 1513 C C . GLU A 1 193 ? 17.294 5.207 -9.519 1.00 71.50 193 GLU A C 1
ATOM 1515 O O . GLU A 1 193 ? 17.125 6.006 -8.588 1.00 71.50 193 GLU A O 1
ATOM 1520 N N . LYS A 1 194 ? 18.351 5.302 -10.335 1.00 72.69 194 LYS A N 1
ATOM 1521 C CA . LYS A 1 194 ? 19.260 6.454 -10.366 1.00 72.69 194 LYS A CA 1
ATOM 1522 C C . LYS A 1 194 ? 18.618 7.562 -11.206 1.00 72.69 194 LYS A C 1
ATOM 1524 O O . LYS A 1 194 ? 18.711 7.550 -12.435 1.00 72.69 194 LYS A O 1
ATOM 1529 N N . MET A 1 195 ? 17.937 8.486 -10.531 1.00 67.94 195 MET A N 1
ATOM 1530 C CA . MET A 1 195 ? 17.227 9.619 -11.134 1.00 67.94 195 MET A CA 1
ATOM 1531 C C . MET A 1 195 ? 17.856 10.950 -10.689 1.00 67.94 195 MET A C 1
ATOM 1533 O O . MET A 1 195 ? 17.416 11.499 -9.682 1.00 67.94 195 MET A O 1
ATOM 1537 N N . PRO A 1 196 ? 18.856 11.481 -11.417 1.00 67.38 196 PRO A N 1
ATOM 1538 C CA . PRO A 1 196 ? 19.507 12.741 -11.044 1.00 67.38 196 PRO A CA 1
ATOM 1539 C C . PRO A 1 196 ? 18.568 13.959 -11.146 1.00 67.38 196 PRO A C 1
ATOM 1541 O O . PRO A 1 196 ? 18.658 14.880 -10.348 1.00 67.38 196 PRO A O 1
ATOM 1544 N N . GLU A 1 197 ? 17.611 13.951 -12.080 1.00 70.06 197 GLU A N 1
ATOM 1545 C CA . GLU A 1 197 ? 16.701 15.087 -12.331 1.00 70.06 197 GLU A CA 1
ATOM 1546 C C . GLU A 1 197 ? 15.626 15.284 -11.247 1.00 70.06 197 GLU A C 1
ATOM 1548 O O . GLU A 1 197 ? 15.062 16.367 -11.121 1.00 70.06 197 GLU A O 1
ATOM 1553 N N . CYS A 1 198 ? 15.333 14.254 -10.448 1.00 70.75 198 CYS A N 1
ATOM 1554 C CA . CYS A 1 198 ? 14.308 14.296 -9.394 1.00 70.75 198 CYS A CA 1
ATOM 1555 C C . CYS A 1 198 ? 14.846 13.771 -8.061 1.00 70.75 198 CYS A C 1
ATOM 1557 O O . CYS A 1 198 ? 14.099 13.235 -7.241 1.00 70.75 198 CYS A O 1
ATOM 1559 N N . GLU A 1 199 ? 16.157 13.885 -7.854 1.00 80.44 199 GLU A N 1
ATOM 1560 C CA . GLU A 1 199 ? 16.842 13.244 -6.739 1.00 80.44 199 GLU A CA 1
ATOM 1561 C C . GLU A 1 199 ? 16.326 13.747 -5.386 1.00 80.44 199 GLU A C 1
ATOM 1563 O O . GLU A 1 199 ? 16.039 12.934 -4.511 1.00 80.44 199 GLU A O 1
ATOM 1568 N N . SER A 1 200 ? 16.113 15.058 -5.237 1.00 83.69 200 SER A N 1
ATOM 1569 C CA . SER A 1 200 ? 15.584 15.645 -3.998 1.00 83.69 200 SER A CA 1
ATOM 1570 C C . SER A 1 200 ? 14.168 15.152 -3.675 1.00 83.69 200 SER A C 1
ATOM 1572 O O . SER A 1 200 ? 13.922 14.685 -2.564 1.00 83.69 200 SER A O 1
ATOM 1574 N N . THR A 1 201 ? 13.252 15.165 -4.652 1.00 83.69 201 THR A N 1
ATOM 1575 C CA . THR A 1 201 ? 11.878 14.664 -4.478 1.00 83.69 201 THR A CA 1
ATOM 1576 C C . THR A 1 201 ? 11.866 13.177 -4.144 1.00 83.69 201 THR A C 1
ATOM 1578 O O . THR A 1 201 ? 11.173 12.768 -3.217 1.00 83.69 201 THR A O 1
ATOM 1581 N N . LYS A 1 202 ? 12.683 12.373 -4.838 1.00 87.31 202 LYS A N 1
ATOM 1582 C CA . LYS A 1 202 ? 12.832 10.941 -4.556 1.00 87.31 202 LYS A CA 1
ATOM 1583 C C . LYS A 1 202 ? 13.278 10.707 -3.113 1.00 87.31 202 LYS A C 1
ATOM 1585 O O . LYS A 1 202 ? 12.645 9.940 -2.398 1.00 87.31 202 LYS A O 1
ATOM 1590 N N . HIS A 1 203 ? 14.347 11.377 -2.683 1.00 87.75 203 HIS A N 1
ATOM 1591 C CA . HIS A 1 203 ? 14.868 11.243 -1.322 1.00 87.75 203 HIS A CA 1
ATOM 1592 C C . HIS A 1 203 ? 13.834 11.664 -0.279 1.00 87.75 203 HIS A C 1
ATOM 1594 O O . HIS A 1 203 ? 13.633 10.945 0.693 1.00 87.75 203 HIS A O 1
ATOM 1600 N N . CYS A 1 204 ? 13.144 12.782 -0.507 1.00 88.69 204 CYS A N 1
ATOM 1601 C CA . CYS A 1 204 ? 12.080 13.272 0.360 1.00 88.69 204 CYS A CA 1
ATOM 1602 C C . CYS A 1 204 ? 10.968 12.221 0.523 1.00 88.69 204 CYS A C 1
ATOM 1604 O O . CYS A 1 204 ? 10.710 11.767 1.635 1.00 88.69 204 CYS A O 1
ATOM 1606 N N . CYS A 1 205 ? 10.385 11.747 -0.582 1.00 89.06 205 CYS A N 1
ATOM 1607 C CA . CYS A 1 205 ? 9.326 10.735 -0.563 1.00 89.06 205 CYS A CA 1
ATOM 1608 C C . CYS A 1 205 ? 9.776 9.401 0.053 1.00 89.06 205 CYS A C 1
ATOM 1610 O O . CYS A 1 205 ? 8.995 8.759 0.749 1.00 89.06 205 CYS A O 1
ATOM 1612 N N . CYS A 1 206 ? 11.022 8.977 -0.176 1.00 91.31 206 CYS A N 1
ATOM 1613 C CA . CYS A 1 206 ? 11.583 7.791 0.472 1.00 91.31 206 CYS A CA 1
ATOM 1614 C C . CYS A 1 206 ? 11.728 7.979 1.988 1.00 91.31 206 CYS A C 1
ATOM 1616 O O . CYS A 1 206 ? 11.369 7.082 2.740 1.00 91.31 206 CYS A O 1
ATOM 1618 N N . LEU A 1 207 ? 12.256 9.117 2.448 1.00 92.00 207 LEU A N 1
ATOM 1619 C CA . LEU A 1 207 ? 12.480 9.371 3.875 1.00 92.00 207 LEU A CA 1
ATOM 1620 C C . LEU A 1 207 ? 11.165 9.484 4.641 1.00 92.00 207 LEU A C 1
ATOM 1622 O O . LEU A 1 207 ? 10.999 8.812 5.655 1.00 92.00 207 LEU A O 1
ATOM 1626 N N . PHE A 1 208 ? 10.227 10.291 4.143 1.00 91.31 208 PHE A N 1
ATOM 1627 C CA . PHE A 1 208 ? 8.909 10.428 4.758 1.00 91.31 208 PHE A CA 1
ATOM 1628 C C . PHE A 1 208 ? 8.168 9.089 4.776 1.00 91.31 208 PHE A C 1
ATOM 1630 O O . PHE A 1 208 ? 7.701 8.675 5.840 1.00 91.31 208 PHE A O 1
ATOM 1637 N N . GLY A 1 209 ? 8.160 8.376 3.647 1.00 91.25 209 GLY A N 1
ATOM 1638 C CA . GLY A 1 209 ? 7.548 7.057 3.543 1.00 91.25 209 GLY A CA 1
ATOM 1639 C C . GLY A 1 209 ? 8.153 6.032 4.508 1.00 91.25 209 GLY A C 1
ATOM 1640 O O . GLY A 1 209 ? 7.414 5.337 5.195 1.00 91.25 209 GLY A O 1
ATOM 1641 N N . MET A 1 210 ? 9.487 5.964 4.630 1.00 92.75 210 MET A N 1
ATOM 1642 C CA . MET A 1 210 ? 10.143 5.065 5.594 1.00 92.75 210 MET A CA 1
ATOM 1643 C C . MET A 1 210 ? 9.793 5.412 7.039 1.00 92.75 210 MET A C 1
ATOM 1645 O O . MET A 1 210 ? 9.499 4.516 7.822 1.00 92.75 210 MET A O 1
ATOM 1649 N N . ILE A 1 211 ? 9.833 6.698 7.403 1.00 92.81 211 ILE A N 1
ATOM 1650 C CA . ILE A 1 211 ? 9.524 7.128 8.771 1.00 92.81 211 ILE A CA 1
ATOM 1651 C C . ILE A 1 211 ? 8.082 6.762 9.122 1.00 92.81 211 ILE A C 1
ATOM 1653 O O . ILE A 1 211 ? 7.857 6.182 10.181 1.00 92.81 211 ILE A O 1
ATOM 1657 N N . GLY A 1 212 ? 7.126 7.064 8.237 1.00 90.19 212 GLY A N 1
ATOM 1658 C CA . GLY A 1 212 ? 5.722 6.703 8.442 1.00 90.19 212 GLY A CA 1
ATOM 1659 C C . GLY A 1 212 ? 5.561 5.195 8.602 1.00 90.19 212 GLY A C 1
ATOM 1660 O O . GLY A 1 212 ? 5.102 4.731 9.641 1.00 90.19 212 GLY A O 1
ATOM 1661 N N . SER A 1 213 ? 6.069 4.435 7.635 1.00 93.00 213 SER A N 1
ATOM 1662 C CA . SER A 1 213 ? 5.995 2.977 7.621 1.00 93.00 213 SER A CA 1
ATOM 1663 C C . SER A 1 213 ? 6.551 2.331 8.898 1.00 93.00 213 SER A C 1
ATOM 1665 O O . SER A 1 213 ? 5.883 1.488 9.488 1.00 93.00 213 SER A O 1
ATOM 1667 N N . ILE A 1 214 ? 7.712 2.774 9.395 1.00 93.50 214 ILE A N 1
ATOM 1668 C CA . ILE A 1 214 ? 8.297 2.254 10.644 1.00 93.50 214 ILE A CA 1
ATOM 1669 C C . ILE A 1 214 ? 7.424 2.596 11.857 1.00 93.50 214 ILE A C 1
ATOM 1671 O O . ILE A 1 214 ? 7.215 1.754 12.730 1.00 93.50 214 ILE A O 1
ATOM 1675 N N . ILE A 1 215 ? 6.923 3.832 11.942 1.00 92.69 215 ILE A N 1
ATOM 1676 C CA . ILE A 1 215 ? 6.080 4.260 13.066 1.00 92.69 215 ILE A CA 1
ATOM 1677 C C . ILE A 1 215 ? 4.805 3.414 13.119 1.00 92.69 215 ILE A C 1
ATOM 1679 O O . ILE A 1 215 ? 4.470 2.886 14.181 1.00 92.69 215 ILE A O 1
ATOM 1683 N N . PHE A 1 216 ? 4.113 3.251 11.992 1.00 90.19 216 PHE A N 1
ATOM 1684 C CA . PHE A 1 216 ? 2.856 2.506 11.941 1.00 90.19 216 PHE A CA 1
ATOM 1685 C C . PHE A 1 216 ? 3.045 0.990 12.039 1.00 90.19 216 PHE A C 1
ATOM 1687 O O . PHE A 1 216 ? 2.197 0.314 12.629 1.00 90.19 216 PHE A O 1
ATOM 1694 N N . GLU A 1 217 ? 4.188 0.460 11.601 1.00 91.56 217 GLU A N 1
ATOM 1695 C CA . GLU A 1 217 ? 4.592 -0.919 11.886 1.00 91.56 217 GLU A CA 1
ATOM 1696 C C . GLU A 1 217 ? 4.744 -1.150 13.395 1.00 91.56 217 GLU A C 1
ATOM 1698 O O . GLU A 1 217 ? 4.123 -2.061 13.943 1.00 91.56 217 GLU A O 1
ATOM 1703 N N . ILE A 1 218 ? 5.499 -0.294 14.097 1.00 90.75 218 ILE A N 1
ATOM 1704 C CA . ILE A 1 218 ? 5.689 -0.393 15.556 1.00 90.75 218 ILE A CA 1
ATOM 1705 C C . ILE A 1 218 ? 4.348 -0.301 16.286 1.00 90.75 218 ILE A C 1
ATOM 1707 O O . ILE A 1 218 ? 4.091 -1.074 17.209 1.00 90.75 218 ILE A O 1
ATOM 1711 N N . LEU A 1 219 ? 3.483 0.626 15.873 1.00 88.06 219 LEU A N 1
ATOM 1712 C CA . LEU A 1 219 ? 2.151 0.790 16.449 1.00 88.06 219 LEU A CA 1
ATOM 1713 C C . LEU A 1 219 ? 1.275 -0.457 16.245 1.00 88.06 219 LEU A C 1
ATOM 1715 O O . LEU A 1 219 ? 0.600 -0.886 17.182 1.00 88.06 219 LEU A O 1
ATOM 1719 N N . SER A 1 220 ? 1.326 -1.072 15.063 1.00 88.88 220 SER A N 1
ATOM 1720 C CA . SER A 1 220 ? 0.573 -2.295 14.752 1.00 88.88 220 SER A CA 1
ATOM 1721 C C . SER A 1 220 ? 1.106 -3.512 15.514 1.00 88.88 220 SER A C 1
ATOM 1723 O O . SER A 1 220 ? 0.320 -4.307 16.031 1.00 88.88 220 SER A O 1
ATOM 1725 N N . ILE A 1 221 ? 2.431 -3.629 15.665 1.00 90.62 221 ILE A N 1
ATOM 1726 C CA . ILE A 1 221 ? 3.072 -4.651 16.509 1.00 90.62 221 ILE A CA 1
ATOM 1727 C C . ILE A 1 221 ? 2.668 -4.467 17.971 1.00 90.62 221 ILE A C 1
ATOM 1729 O O . ILE A 1 221 ? 2.327 -5.443 18.637 1.00 90.62 221 ILE A O 1
ATOM 1733 N N . LEU A 1 222 ? 2.688 -3.231 18.477 1.00 87.69 222 LEU A N 1
ATOM 1734 C CA . LEU A 1 222 ? 2.299 -2.934 19.853 1.00 87.69 222 LEU A CA 1
ATOM 1735 C C . LEU A 1 222 ? 0.834 -3.301 20.103 1.00 87.69 222 LEU A C 1
ATOM 1737 O O . LEU A 1 222 ? 0.540 -3.954 21.101 1.00 87.69 222 LEU A O 1
ATOM 1741 N N . TYR A 1 223 ? -0.069 -2.933 19.189 1.00 84.81 223 TYR A N 1
ATOM 1742 C CA . TYR A 1 223 ? -1.469 -3.350 19.253 1.00 84.81 223 TYR A CA 1
ATOM 1743 C C . TYR A 1 223 ? -1.592 -4.875 19.300 1.00 84.81 223 TYR A C 1
ATOM 1745 O O . TYR A 1 223 ? -2.249 -5.401 20.194 1.00 84.81 223 TYR A O 1
ATOM 1753 N N . LEU A 1 224 ? -0.923 -5.589 18.389 1.00 87.38 224 LEU A N 1
ATOM 1754 C CA . LEU A 1 224 ? -0.979 -7.048 18.334 1.00 87.38 224 LEU A CA 1
ATOM 1755 C C . LEU A 1 224 ? -0.430 -7.697 19.614 1.00 87.38 224 LEU A C 1
ATOM 1757 O O . LEU A 1 224 ? -1.001 -8.667 20.104 1.00 87.38 224 LEU A O 1
ATOM 1761 N N . ALA A 1 225 ? 0.652 -7.159 20.177 1.00 87.25 225 ALA A N 1
ATOM 1762 C CA . ALA A 1 225 ? 1.238 -7.656 21.417 1.00 87.25 225 ALA A CA 1
ATOM 1763 C C . ALA A 1 225 ? 0.288 -7.487 22.612 1.00 87.25 225 ALA A C 1
ATOM 1765 O O . ALA A 1 225 ? 0.126 -8.424 23.392 1.00 87.25 225 ALA A O 1
ATOM 1766 N N . LEU A 1 226 ? -0.360 -6.324 22.729 1.00 81.88 226 LEU A N 1
ATOM 1767 C CA . LEU A 1 226 ? -1.349 -6.048 23.776 1.00 81.88 226 LEU A CA 1
ATOM 1768 C C . LEU A 1 226 ? -2.601 -6.919 23.612 1.00 81.88 226 LEU A C 1
ATOM 1770 O O . LEU A 1 226 ? -3.064 -7.548 24.557 1.00 81.88 226 LEU A O 1
ATOM 1774 N N . ALA A 1 227 ? -3.097 -7.026 22.382 1.00 77.50 227 ALA A N 1
ATOM 1775 C CA . ALA A 1 227 ? -4.210 -7.893 22.030 1.00 77.50 227 ALA A CA 1
ATOM 1776 C C . ALA A 1 227 ? -3.945 -9.355 22.440 1.00 77.50 227 ALA A C 1
ATOM 1778 O O . ALA A 1 227 ? -4.771 -9.988 23.095 1.00 77.50 227 ALA A O 1
ATOM 1779 N N . LEU A 1 228 ? -2.766 -9.888 22.105 1.00 82.81 228 LEU A N 1
ATOM 1780 C CA . LEU A 1 228 ? -2.378 -11.254 22.461 1.00 82.81 228 LEU A CA 1
ATOM 1781 C C . LEU A 1 228 ? -2.156 -11.442 23.967 1.00 82.81 228 LEU A C 1
ATOM 1783 O O . LEU A 1 228 ? -2.464 -12.519 24.479 1.00 82.81 228 LEU A O 1
ATOM 1787 N N . SER A 1 229 ? -1.636 -10.440 24.688 1.00 81.88 229 SER A N 1
ATOM 1788 C CA . SER A 1 229 ? -1.469 -10.551 26.143 1.00 81.88 229 SER A CA 1
ATOM 1789 C C . SER A 1 229 ? -2.806 -10.663 26.865 1.00 81.88 229 SER A C 1
ATOM 1791 O O . SER A 1 229 ? -2.934 -11.464 27.791 1.00 81.88 229 SER A O 1
ATOM 1793 N N . ASP A 1 230 ? -3.809 -9.916 26.410 1.00 72.44 230 ASP A N 1
ATOM 1794 C CA . ASP A 1 230 ? -5.153 -9.957 26.986 1.00 72.44 230 ASP A CA 1
ATOM 1795 C C . ASP A 1 230 ? -5.817 -11.321 26.722 1.00 72.44 230 ASP A C 1
ATOM 1797 O O . ASP A 1 230 ? -6.410 -11.903 27.625 1.00 72.44 230 ASP A O 1
ATOM 1801 N N . LEU A 1 231 ? -5.618 -11.900 25.530 1.00 72.00 231 LEU A N 1
ATOM 1802 C CA . LEU A 1 231 ? -6.123 -13.238 25.186 1.00 72.00 231 LEU A CA 1
ATOM 1803 C C . LEU A 1 231 ? -5.475 -14.368 26.005 1.00 72.00 231 LEU A C 1
ATOM 1805 O O . LEU A 1 231 ? -6.119 -15.368 26.303 1.00 72.00 231 LEU A O 1
ATOM 1809 N N . LEU A 1 232 ? -4.189 -14.247 26.341 1.00 75.00 232 LEU A N 1
ATOM 1810 C CA . LEU A 1 232 ? -3.470 -15.258 27.129 1.00 75.00 232 LEU A CA 1
ATOM 1811 C C . LEU A 1 232 ? -3.779 -15.186 28.630 1.00 75.00 232 LEU A C 1
ATOM 1813 O O . LEU A 1 232 ? -3.435 -16.114 29.363 1.00 75.00 232 LEU A O 1
ATOM 1817 N N . THR A 1 233 ? -4.364 -14.081 29.093 1.00 69.62 233 THR A N 1
ATOM 1818 C CA . THR A 1 233 ? -4.680 -13.848 30.510 1.00 69.62 233 THR A CA 1
ATOM 1819 C C . THR A 1 233 ? -6.167 -14.013 30.841 1.00 69.62 233 THR A C 1
ATOM 1821 O O . THR A 1 233 ? -6.500 -14.076 32.026 1.00 69.62 233 THR A O 1
ATOM 1824 N N . SER A 1 234 ? -7.033 -14.128 29.825 1.00 58.59 234 SER A N 1
ATOM 1825 C CA . SER A 1 234 ? -8.463 -14.471 29.927 1.00 58.59 234 SER A CA 1
ATOM 1826 C C . SER A 1 234 ? -8.715 -15.975 29.972 1.00 58.59 234 SER A C 1
ATOM 1828 O O . SER A 1 234 ? -9.579 -16.401 30.769 1.00 58.59 234 SER A O 1
#

pLDDT: mean 79.84, std 16.37, range [34.97, 96.38]

Foldseek 3Di:
DALVVLVVLLVVLVVLLVLLVVLLVLLVCQLPVACPPVCHHLNFHHPDPVLSVLSVQLSVLSNVLSVLSNVLSVLSNVLSVQQSVVNVVVVVVVVPDPDDPDDDPDDPPCPDNRAPDLVSLVVNLVSLLSNLPSHLLSSLVSLVVSVVVQVVDPPRDPPSDVSSLVSLVSSLVSLVVQLVSLVCLLVVVDRSSPDPPCNVVSNVSSVVSNVSSVVSNVSSVVSNVVSVVSVVVD

Organism: Paramuricea clavata (NCBI:txid317549)

Sequence (234 aa):
MSQWHCYLKIAYYLALIGYHISDIVFDWIEFGSEVCDQGKFAGVPTNSTAVKRILGLSCGVGSLCSLAMVVVYLYYIDFHWKCSQNSGYCLINNARLTRDGLLNCSDDNQTRAPVCNRHFVLVELVISNFELYLKDDIQSVLLIYMYGVSQKDPSSVIQLDWRGILFAVCSIVANLKLCVCFTTKLFGLGSGEKMPECESTKHCCCLFGMIGSIIFEILSILYLALALSDLLTS

Secondary structure (DSSP, 8-state):
--HHHHHHHHHHHHHHHHHHHHHHHHHHHIIIIIIIIISEETTEE---HHHHHHHHHHHHHHHHHHHHHHHHHHHHHHHHHHHHHHHHHHHHHHHT--S--------S----PPPP-HHHHHHHHHHHHHHIIIIIHHHHHHHHHHHHHHHT-TT------HHHHHHHHHHHHHHHHHHHHHHHHHHT-STT---GGGHHHHHHHHHHHHHHHHHHHHHHHHHHHHHHHHHHH-